Protein AF-0000000072901027 (afdb_h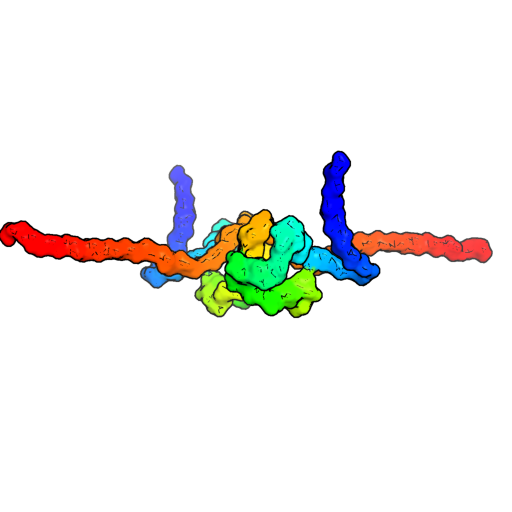omodimer)

Foldseek 3Di:
DPPPCPVCPVPPPDVQLQQPLVVLCVVVVHDLVRLCVQLVNDSVVVVCSRNCVCQDDDPSSLVSSCVSSVHDSVVRPTPPVVVVPPPPPPCPVCPVDDD/DPPPCPVCPVPPPPVQVQQVLVVLCVVVVHDLVRLCVQLVNDSVVVVCSRNCVCQDDDPSSLVSSCVSSVHDSVVRPGPPVVVVPPPPPPCPPPVPDDD

Nearest PDB structures (foldseek):
  3zkc-assembly1_B  TM=9.646E-01  e=1.177E-02  Bacillus subtilis subsp. subtilis str. 168
  3qq6-assembly1_A  TM=9.695E-01  e=2.049E-02  Bacillus subtilis
  7t5u-assembly1_A  TM=8.808E-01  e=8.435E-03  Escherichia coli
  3zkc-assembly1_A  TM=9.563E-01  e=2.559E-02  Bacillus subtilis subsp. subtilis str. 168
  1b0n-assembly1_A  TM=8.491E-01  e=1.939E-02  Bacillus subtilis

Solvent-accessible surface area (backbone atoms only — not comparable to full-atom values): 12419 Å² total; per-residue (Å²): 134,80,76,69,77,63,74,69,64,79,68,59,84,73,81,62,72,78,35,64,65,50,56,53,36,48,73,72,69,44,52,64,61,54,47,16,66,70,30,72,46,56,43,69,58,53,50,30,44,50,69,54,78,42,77,70,51,33,35,67,58,50,50,33,47,22,58,62,67,73,43,65,71,77,73,59,65,69,73,62,69,65,71,68,56,81,75,66,71,73,74,69,71,67,83,59,69,85,116,133,80,75,70,78,64,75,68,66,79,69,59,85,72,80,63,71,77,34,65,63,51,54,54,36,49,74,73,69,42,51,62,61,55,47,18,67,70,31,71,44,57,41,68,58,51,51,30,43,50,69,55,77,44,80,71,52,32,35,67,58,50,50,32,47,23,59,64,69,73,43,64,72,78,73,60,63,69,70,63,71,64,70,68,57,78,74,65,73,74,71,72,64,73,68,78,69,81,134

InterPro domains:
  IPR001387 Cro/C1-type, helix-turn-helix domain [PF01381] (21-76)
  IPR001387 Cro/C1-type, helix-turn-helix domain [PS50943] (21-76)
  IPR001387 Cro/C1-type, helix-turn-helix domain [SM00530] (20-76)
  IPR001387 Cro/C1-type, helix-turn-helix domain [cd00093] (19-76)
  IPR010982 Lambda repressor-like, DNA-binding domain superfamily [G3DSA:1.10.260.40] (18-99)
  IPR010982 Lambda repressor-like, DNA-binding domain superfamily [SSF47413] (19-82)
  IPR050807 Transcriptional regulator/dioxygenase, bacterial-type [PTHR46797] (21-85)

Radius of gyration: 24.39 Å; Cα contacts (8 Å, |Δi|>4): 145; chains: 2; bounding box: 37×69×89 Å

Sequence (198 aa):
MYKLFVIEYTVNKEVENINIIRVKRVKKGWTQLELAEVSGVPQCTISQIERGSRRYPTYDTIRKIAKALDLPLEDFSFIKDHNEKGAVKDEDSEATSLLMYKLFVIEYTVNKEVENINIIRVKRVKKGWTQLELAEVSGVPQCTISQIERGSRRYPTYDTIRKIAKALDLPLEDFSFIKDHNEKGAVKDEDSEATSLL

Organism: NCBI:txid1402861

Structure (mmCIF, N/CA/C/O backbone):
data_AF-0000000072901027-model_v1
#
loop_
_entity.id
_entity.type
_entity.pdbx_description
1 polymer 'HTH cro/C1-type domain-containing protein'
#
loop_
_atom_site.group_PDB
_atom_site.id
_atom_site.type_symbol
_atom_site.label_atom_id
_atom_site.label_alt_id
_atom_site.label_comp_id
_atom_site.label_asym_id
_atom_site.label_entity_id
_atom_site.label_seq_id
_atom_site.pdbx_PDB_ins_code
_atom_site.Cartn_x
_atom_site.Cartn_y
_atom_site.Cartn_z
_atom_site.occupancy
_atom_site.B_iso_or_equiv
_atom_site.auth_seq_id
_atom_site.auth_comp_id
_atom_site.auth_asym_id
_atom_site.auth_atom_id
_atom_site.pdbx_PDB_model_num
ATOM 1 N N . MET A 1 1 ? -19.656 -33.969 -5.25 1 29.5 1 MET A N 1
ATOM 2 C CA . MET A 1 1 ? -18.281 -34.281 -4.879 1 29.5 1 MET A CA 1
ATOM 3 C C . MET A 1 1 ? -17.328 -33.125 -5.168 1 29.5 1 MET A C 1
ATOM 5 O O . MET A 1 1 ? -16.953 -32.906 -6.32 1 29.5 1 MET A O 1
ATOM 9 N N . TYR A 1 2 ? -17.641 -31.984 -4.754 1 30.19 2 TYR A N 1
ATOM 10 C CA . TYR A 1 2 ? -17.078 -30.656 -4.992 1 30.19 2 TYR A CA 1
ATOM 11 C C . TYR A 1 2 ? -15.602 -30.609 -4.59 1 30.19 2 TYR A C 1
ATOM 13 O O . TYR A 1 2 ? -15.266 -30.812 -3.42 1 30.19 2 TYR A O 1
ATOM 21 N N . LYS A 1 3 ? -14.641 -31.328 -5.301 1 32.16 3 LYS A N 1
ATOM 22 C CA . LYS A 1 3 ? -13.195 -31.391 -5.145 1 32.16 3 LYS A CA 1
ATOM 23 C C . LYS A 1 3 ? -12.617 -30.016 -4.797 1 32.16 3 LYS A C 1
ATOM 25 O O . LYS A 1 3 ? -12.781 -29.062 -5.555 1 32.16 3 LYS A O 1
ATOM 30 N N . LEU A 1 4 ? -12.781 -29.641 -3.613 1 33.25 4 LEU A N 1
ATOM 31 C CA . LEU A 1 4 ? -12.094 -28.5 -3.012 1 33.25 4 LEU A CA 1
ATOM 32 C C . LEU A 1 4 ? -10.656 -28.406 -3.518 1 33.25 4 LEU A C 1
ATOM 34 O O . LEU A 1 4 ? -9.859 -29.328 -3.305 1 33.25 4 LEU A O 1
ATOM 38 N N . PHE A 1 5 ? -10.461 -28.141 -4.742 1 35.28 5 PHE A N 1
ATOM 39 C CA . PHE A 1 5 ? -9.125 -27.828 -5.246 1 35.28 5 PHE A CA 1
ATOM 40 C C . PHE A 1 5 ? -8.234 -27.281 -4.133 1 35.28 5 PHE A C 1
ATOM 42 O O . PHE A 1 5 ? -8.344 -26.125 -3.756 1 35.28 5 PHE A O 1
ATOM 49 N N . VAL A 1 6 ? -8.195 -27.969 -3.006 1 36.94 6 VAL A N 1
ATOM 50 C CA . VAL A 1 6 ? -7.117 -27.828 -2.027 1 36.94 6 VAL A CA 1
ATOM 51 C C . VAL A 1 6 ? -5.785 -27.625 -2.748 1 36.94 6 VAL A C 1
ATOM 53 O O . VAL A 1 6 ? -5.305 -28.531 -3.443 1 36.94 6 VAL A O 1
ATOM 56 N N . ILE A 1 7 ? -5.688 -26.656 -3.678 1 38.59 7 ILE A N 1
ATOM 57 C CA . ILE A 1 7 ? -4.336 -26.312 -4.098 1 38.59 7 ILE A CA 1
ATOM 58 C C . ILE A 1 7 ? -3.33 -26.812 -3.064 1 38.59 7 ILE A C 1
ATOM 60 O O . ILE A 1 7 ? -3.309 -26.344 -1.927 1 38.59 7 ILE A O 1
ATOM 64 N N . GLU A 1 8 ? -3.244 -28.141 -2.877 1 34.78 8 GLU A N 1
ATOM 65 C CA . GLU A 1 8 ? -2.059 -28.781 -2.318 1 34.78 8 GLU A CA 1
ATOM 66 C C . GLU A 1 8 ? -0.798 -27.984 -2.633 1 34.78 8 GLU A C 1
ATOM 68 O O . GLU A 1 8 ? -0.245 -28.094 -3.729 1 34.78 8 GLU A O 1
ATOM 73 N N . TYR A 1 9 ? -0.909 -26.688 -2.711 1 39.28 9 TYR A N 1
ATOM 74 C CA . TYR A 1 9 ? 0.417 -26.094 -2.561 1 39.28 9 TYR A CA 1
ATOM 75 C C . TYR A 1 9 ? 1.294 -26.953 -1.654 1 39.28 9 TYR A C 1
ATOM 77 O O . TYR A 1 9 ? 0.96 -27.172 -0.488 1 39.28 9 TYR A O 1
ATOM 85 N N . THR A 1 10 ? 1.788 -28.156 -2.074 1 36.91 10 THR A N 1
ATOM 86 C CA . THR A 1 10 ? 2.877 -28.875 -1.419 1 36.91 10 THR A CA 1
ATOM 87 C C . THR A 1 10 ? 3.766 -27.906 -0.638 1 36.91 10 THR A C 1
ATOM 89 O O . THR A 1 10 ? 4.523 -27.141 -1.229 1 36.91 10 THR A O 1
ATOM 92 N N . VAL A 1 11 ? 3.135 -27.078 0.257 1 38.12 11 VAL A N 1
ATOM 93 C CA . VAL A 1 11 ? 3.865 -26.406 1.326 1 38.12 11 VAL A CA 1
ATOM 94 C C . VAL A 1 11 ? 4.91 -27.344 1.914 1 38.12 11 VAL A C 1
ATOM 96 O O . VAL A 1 11 ? 4.562 -28.359 2.543 1 38.12 11 VAL A O 1
ATOM 99 N N . ASN A 1 12 ? 5.848 -27.969 1.296 1 37.28 12 ASN A N 1
ATOM 100 C CA . ASN A 1 12 ? 6.918 -28.547 2.104 1 37.28 12 ASN A CA 1
ATOM 101 C C . ASN A 1 12 ? 7.039 -27.859 3.457 1 37.28 12 ASN A C 1
ATOM 103 O O . ASN A 1 12 ? 6.547 -26.734 3.629 1 37.28 12 ASN A O 1
ATOM 107 N N . LYS A 1 13 ? 7.645 -28.422 4.492 1 37.25 13 LYS A N 1
ATOM 108 C CA . LYS A 1 13 ? 7.906 -28.125 5.898 1 37.25 13 LYS A CA 1
ATOM 109 C C . LYS A 1 13 ? 8.008 -26.625 6.125 1 37.25 13 LYS A C 1
ATOM 111 O O . LYS A 1 13 ? 7.574 -26.109 7.16 1 37.25 13 LYS A O 1
ATOM 116 N N . GLU A 1 14 ? 9.047 -25.891 5.527 1 40.62 14 GLU A N 1
ATOM 117 C CA . GLU A 1 14 ? 9.336 -24.578 6.086 1 40.62 14 GLU A CA 1
ATOM 118 C C . GLU A 1 14 ? 8.164 -23.609 5.887 1 40.62 14 GLU A C 1
ATOM 120 O O . GLU A 1 14 ? 7.543 -23.594 4.82 1 40.62 14 GLU A O 1
ATOM 125 N N . VAL A 1 15 ? 7.219 -23.406 6.871 1 40.62 15 VAL A N 1
ATOM 126 C CA . VAL A 1 15 ? 6.109 -22.484 7.031 1 40.62 15 VAL A CA 1
ATOM 127 C C . VAL A 1 15 ? 6.27 -21.312 6.062 1 40.62 15 VAL A C 1
ATOM 129 O O . VAL A 1 15 ? 6.996 -20.359 6.348 1 40.62 15 VAL A O 1
ATOM 132 N N . GLU A 1 16 ? 6.789 -21.516 4.871 1 44.38 16 GLU A N 1
ATOM 133 C CA . GLU A 1 16 ? 6.918 -20.438 3.893 1 44.38 16 GLU A CA 1
ATOM 134 C C . GLU A 1 16 ? 5.668 -19.562 3.867 1 44.38 16 GLU A C 1
ATOM 136 O O . GLU A 1 16 ? 4.547 -20.062 3.801 1 44.38 16 GLU A O 1
ATOM 141 N N . ASN A 1 17 ? 5.574 -18.531 4.742 1 50.44 17 ASN A N 1
ATOM 142 C CA . ASN A 1 17 ? 4.539 -17.5 4.738 1 50.44 17 ASN A CA 1
ATOM 143 C C . ASN A 1 17 ? 3.793 -17.469 3.41 1 50.44 17 ASN A C 1
ATOM 145 O O . ASN A 1 17 ? 4.395 -17.25 2.359 1 50.44 17 ASN A O 1
ATOM 149 N N . ILE A 1 18 ? 2.842 -18.344 3.221 1 60.25 18 ILE A N 1
ATOM 150 C CA . ILE A 1 18 ? 1.976 -18.391 2.049 1 60.25 18 ILE A CA 1
ATOM 151 C C . ILE A 1 18 ? 1.649 -16.969 1.586 1 60.25 18 ILE A C 1
ATOM 153 O O . ILE A 1 18 ? 1.082 -16.188 2.342 1 60.25 18 ILE A O 1
ATOM 157 N N . ASN A 1 19 ? 2.404 -16.594 0.47 1 81.12 19 ASN A N 1
ATOM 158 C CA . ASN A 1 19 ? 2.166 -15.297 -0.151 1 81.12 19 ASN A CA 1
ATOM 159 C C . ASN A 1 19 ? 0.787 -15.234 -0.801 1 81.12 19 ASN A C 1
ATOM 161 O O . ASN A 1 19 ? 0.478 -16.031 -1.691 1 81.12 19 ASN A O 1
ATOM 165 N N . ILE A 1 20 ? -0.11 -14.57 -0.232 1 87.12 20 ILE A N 1
ATOM 166 C CA . ILE A 1 20 ? -1.488 -14.414 -0.685 1 87.12 20 ILE A CA 1
ATOM 167 C C . ILE A 1 20 ? -1.511 -14.141 -2.188 1 87.12 20 ILE A C 1
ATOM 169 O O . ILE A 1 20 ? -2.438 -14.555 -2.887 1 87.12 20 ILE A O 1
ATOM 173 N N . ILE A 1 21 ? -0.539 -13.539 -2.707 1 92.81 21 ILE A N 1
ATOM 174 C CA . ILE A 1 21 ? -0.464 -13.234 -4.129 1 92.81 21 ILE A CA 1
ATOM 175 C C . ILE A 1 21 ? -0.338 -14.531 -4.93 1 92.81 21 ILE A C 1
ATOM 177 O O . ILE A 1 21 ? -1.053 -14.734 -5.918 1 92.81 21 ILE A O 1
ATOM 181 N N . ARG A 1 22 ? 0.495 -15.359 -4.422 1 92 22 ARG A N 1
ATOM 182 C CA . ARG A 1 22 ? 0.671 -16.641 -5.094 1 92 22 ARG A CA 1
ATOM 183 C C . ARG A 1 22 ? -0.611 -17.469 -5.051 1 92 22 ARG A C 1
ATOM 185 O O . ARG A 1 22 ? -1.046 -18 -6.07 1 92 22 ARG A O 1
ATOM 192 N N . VAL A 1 23 ? -1.168 -17.484 -3.895 1 89.44 23 VAL A N 1
ATOM 193 C CA . VAL A 1 23 ? -2.371 -18.297 -3.686 1 89.44 23 VAL A CA 1
ATOM 194 C C . VAL A 1 23 ? -3.477 -17.812 -4.625 1 89.44 23 VAL A C 1
ATOM 196 O O . VAL A 1 23 ? -4.09 -18.625 -5.328 1 89.44 23 VAL A O 1
ATOM 199 N N . LYS A 1 24 ? -3.725 -16.578 -4.715 1 92.94 24 LYS A N 1
ATOM 200 C CA . LYS A 1 24 ? -4.809 -16.031 -5.52 1 92.94 24 LYS A CA 1
ATOM 201 C C . LYS A 1 24 ? -4.484 -16.109 -7.008 1 92.94 24 LYS A C 1
ATOM 203 O O . LYS A 1 24 ? -5.367 -16.344 -7.832 1 92.94 24 LYS A O 1
ATOM 208 N N . ARG A 1 25 ? -3.229 -15.875 -7.27 1 95.38 25 ARG A N 1
ATOM 209 C CA . ARG A 1 25 ? -2.797 -15.984 -8.656 1 95.38 25 ARG A CA 1
ATOM 210 C C . ARG A 1 25 ? -3.037 -17.391 -9.195 1 95.38 25 ARG A C 1
ATOM 212 O O . ARG A 1 25 ? -3.609 -17.562 -10.273 1 95.38 25 ARG A O 1
ATOM 219 N N . VAL A 1 26 ? -2.654 -18.375 -8.477 1 94.94 26 VAL A N 1
ATOM 220 C CA . VAL A 1 26 ? -2.783 -19.781 -8.867 1 94.94 26 VAL A CA 1
ATOM 221 C C . VAL A 1 26 ? -4.262 -20.156 -8.93 1 94.94 26 VAL A C 1
ATOM 223 O O . VAL A 1 26 ? -4.684 -20.875 -9.844 1 94.94 26 VAL A O 1
ATOM 226 N N . LYS A 1 27 ? -5.039 -19.688 -8.023 1 94.31 27 LYS A N 1
ATOM 227 C CA . LYS A 1 27 ? -6.473 -19.953 -8.016 1 94.31 27 LYS A CA 1
ATOM 228 C C . LYS A 1 27 ? -7.125 -19.453 -9.305 1 94.31 27 LYS A C 1
ATOM 230 O O . LYS A 1 27 ? -8.07 -20.062 -9.805 1 94.31 27 LYS A O 1
ATOM 235 N N . LYS A 1 28 ? -6.648 -18.375 -9.891 1 96.06 28 LYS A N 1
ATOM 236 C CA . LYS A 1 28 ? -7.16 -17.812 -11.133 1 96.06 28 LYS A CA 1
ATOM 237 C C . LYS A 1 28 ? -6.578 -18.547 -12.344 1 96.06 28 LYS A C 1
ATOM 239 O O . LYS A 1 28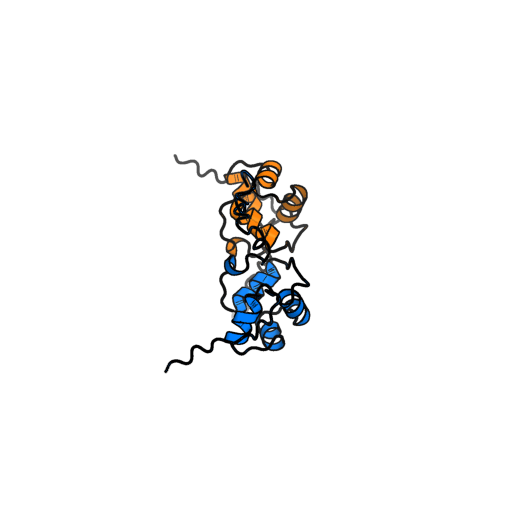 ? -6.93 -18.25 -13.484 1 96.06 28 LYS A O 1
ATOM 244 N N . GLY A 1 29 ? -5.574 -19.422 -12.055 1 96.75 29 GLY A N 1
ATOM 245 C CA . GLY A 1 29 ? -4.922 -20.156 -13.117 1 96.75 29 GLY A CA 1
ATOM 246 C C . GLY A 1 29 ? -3.869 -19.359 -13.852 1 96.75 29 GLY A C 1
ATOM 247 O O . GLY A 1 29 ? -3.533 -19.656 -15 1 96.75 29 GLY A O 1
ATOM 248 N N . TRP A 1 30 ? -3.396 -18.359 -13.242 1 97.88 30 TRP A N 1
ATOM 249 C CA . TRP A 1 30 ? -2.438 -17.484 -13.906 1 97.88 30 TRP A CA 1
ATOM 250 C C . TRP A 1 30 ? -1.007 -17.875 -13.562 1 97.88 30 TRP A C 1
ATOM 252 O O . TRP A 1 30 ? -0.719 -18.266 -12.43 1 97.88 30 TRP A O 1
ATOM 262 N N . THR A 1 31 ? -0.13 -17.703 -14.562 1 98.12 31 THR A N 1
ATOM 263 C CA . THR A 1 31 ? 1.307 -17.703 -14.312 1 98.12 31 THR A CA 1
ATOM 264 C C . THR A 1 31 ? 1.756 -16.328 -13.797 1 98.12 31 THR A C 1
ATOM 266 O O . THR A 1 31 ? 0.976 -15.383 -13.781 1 98.12 31 THR A O 1
ATOM 269 N N . GLN A 1 32 ? 2.949 -16.297 -13.336 1 97.94 32 GLN A N 1
ATOM 270 C CA . GLN A 1 32 ? 3.492 -15.008 -12.93 1 97.94 32 GLN A CA 1
AT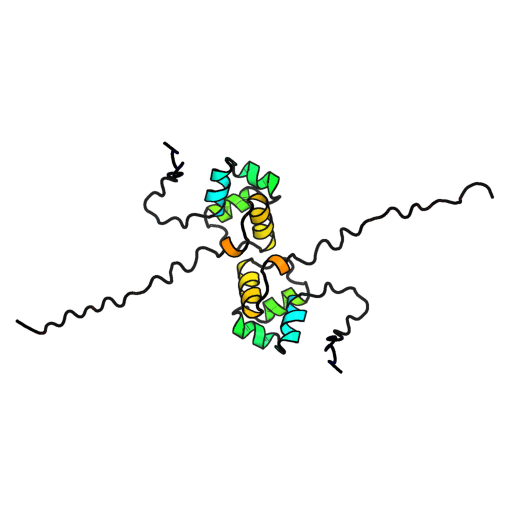OM 271 C C . GLN A 1 32 ? 3.51 -14.023 -14.094 1 97.94 32 GLN A C 1
ATOM 273 O O . GLN A 1 32 ? 3.262 -12.828 -13.914 1 97.94 32 GLN A O 1
ATOM 278 N N . LEU A 1 33 ? 3.797 -14.492 -15.242 1 98.5 33 LEU A N 1
ATOM 279 C CA . LEU A 1 33 ? 3.832 -13.656 -16.438 1 98.5 33 LEU A CA 1
ATOM 280 C C . LEU A 1 33 ? 2.453 -13.078 -16.734 1 98.5 33 LEU A C 1
ATOM 282 O O . LEU A 1 33 ? 2.328 -11.898 -17.078 1 98.5 33 LEU A O 1
ATOM 286 N N . GLU A 1 34 ? 1.472 -13.914 -16.625 1 98.69 34 GLU A N 1
ATOM 287 C CA . GLU A 1 34 ? 0.106 -13.453 -16.875 1 98.69 34 GLU A CA 1
ATOM 288 C C . GLU A 1 34 ? -0.313 -12.406 -15.852 1 98.69 34 GLU A C 1
ATOM 290 O O . GLU A 1 34 ? -0.934 -11.398 -16.203 1 98.69 34 GLU A O 1
ATOM 295 N N . LEU A 1 35 ? 0.014 -12.602 -14.641 1 98.44 35 LEU A N 1
ATOM 296 C CA . LEU A 1 35 ? -0.254 -11.594 -13.617 1 98.44 35 LEU A CA 1
ATOM 297 C C . LEU A 1 35 ? 0.483 -10.297 -13.93 1 98.44 35 LEU A C 1
ATOM 299 O O . LEU A 1 35 ? -0.065 -9.203 -13.742 1 98.44 35 LEU A O 1
ATOM 303 N N . ALA A 1 36 ? 1.699 -10.375 -14.352 1 98.75 36 ALA A N 1
ATOM 304 C CA . ALA A 1 36 ? 2.506 -9.211 -14.719 1 98.75 36 ALA A CA 1
ATOM 305 C C . ALA A 1 36 ? 1.825 -8.391 -15.812 1 98.75 36 ALA A C 1
ATOM 307 O O . ALA A 1 36 ? 1.745 -7.164 -15.719 1 98.75 36 ALA A O 1
ATOM 308 N N . GLU A 1 37 ? 1.307 -9.07 -16.734 1 98.62 37 GLU A N 1
ATOM 309 C CA . GLU A 1 37 ? 0.651 -8.422 -17.875 1 98.62 37 GLU A CA 1
ATOM 310 C C . GLU A 1 37 ? -0.627 -7.711 -17.438 1 98.62 37 GLU A C 1
ATOM 312 O O . GLU A 1 37 ? -0.873 -6.566 -17.828 1 98.62 37 GLU A O 1
ATOM 317 N N . VAL A 1 38 ? -1.411 -8.32 -16.656 1 98.38 38 VAL A N 1
ATOM 318 C CA . VAL A 1 38 ? -2.697 -7.777 -16.219 1 98.38 38 VAL A CA 1
ATOM 319 C C . VAL A 1 38 ? -2.477 -6.637 -15.242 1 98.38 38 VAL A C 1
ATOM 321 O O . VAL A 1 38 ? -3.162 -5.613 -15.297 1 98.38 38 VAL A O 1
ATOM 324 N N . SER A 1 39 ? -1.551 -6.785 -14.312 1 98.12 39 SER A N 1
ATOM 325 C CA . SER A 1 39 ? -1.334 -5.812 -13.242 1 98.12 39 SER A CA 1
ATOM 326 C C . SER A 1 39 ? -0.466 -4.652 -13.727 1 98.12 39 SER A C 1
ATOM 328 O O . SER A 1 39 ? -0.435 -3.592 -13.094 1 98.12 39 SER A O 1
ATOM 330 N N . GLY A 1 40 ? 0.361 -4.836 -14.695 1 98.38 40 GLY A N 1
ATOM 331 C CA . GLY A 1 40 ? 1.348 -3.85 -15.109 1 98.38 40 GLY A CA 1
ATOM 332 C C . GLY A 1 40 ? 2.594 -3.852 -14.242 1 98.38 40 GLY A C 1
ATOM 333 O O . GLY A 1 40 ? 3.422 -2.941 -14.336 1 98.38 40 GLY A O 1
ATOM 334 N N . VAL A 1 41 ? 2.723 -4.84 -13.352 1 98.31 41 VAL A N 1
ATOM 335 C CA . VAL A 1 41 ? 3.896 -5.004 -12.5 1 98.31 41 VAL A CA 1
ATOM 336 C C . VAL A 1 41 ? 4.844 -6.031 -13.117 1 98.31 41 VAL A C 1
ATOM 338 O O . VAL A 1 41 ? 4.406 -7.09 -13.57 1 98.31 41 VAL A O 1
ATOM 341 N N . PRO A 1 42 ? 6.121 -5.699 -13.156 1 98.75 42 PRO A N 1
ATOM 342 C CA . PRO A 1 42 ? 7.051 -6.637 -13.781 1 98.75 42 PRO A CA 1
ATOM 343 C C . PRO A 1 42 ? 7.047 -8.008 -13.117 1 98.75 42 PRO A C 1
ATOM 345 O O . PRO A 1 42 ? 6.945 -8.102 -11.891 1 98.75 42 PRO A O 1
ATOM 348 N N . GLN A 1 43 ? 7.219 -9.047 -13.93 1 98.56 43 GLN A N 1
ATOM 349 C CA . GLN A 1 43 ? 7.227 -10.422 -13.453 1 98.56 43 GLN A CA 1
ATOM 350 C C . GLN A 1 43 ? 8.305 -10.625 -12.383 1 98.56 43 GLN A C 1
ATOM 352 O O . GLN A 1 43 ? 8.078 -11.328 -11.398 1 98.56 43 GLN A O 1
ATOM 357 N N . CYS A 1 44 ? 9.414 -10.055 -12.586 1 98.5 44 CYS A N 1
ATOM 358 C CA . CYS A 1 44 ? 10.492 -10.203 -11.609 1 98.5 44 CYS A CA 1
ATOM 359 C C . CYS A 1 44 ? 10.078 -9.648 -10.25 1 98.5 44 CYS A C 1
ATOM 361 O O . CYS A 1 44 ? 10.406 -10.234 -9.219 1 98.5 44 CYS A O 1
ATOM 363 N N . THR A 1 45 ? 9.398 -8.531 -10.242 1 97.81 45 THR A N 1
ATOM 364 C CA . THR A 1 45 ? 8.898 -7.926 -9.008 1 97.81 45 THR A CA 1
ATOM 365 C C . THR A 1 45 ? 7.895 -8.844 -8.328 1 97.81 45 THR A C 1
ATOM 367 O O . THR A 1 45 ? 7.965 -9.055 -7.113 1 97.81 45 THR A O 1
ATOM 370 N N . ILE A 1 46 ? 7.02 -9.359 -9.109 1 97.12 46 ILE A N 1
ATOM 371 C CA . ILE A 1 46 ? 6.02 -10.289 -8.594 1 97.12 46 ILE A CA 1
ATOM 372 C C . ILE A 1 46 ? 6.707 -11.5 -7.973 1 97.12 46 ILE A C 1
ATOM 374 O O . ILE A 1 46 ? 6.387 -11.891 -6.852 1 97.12 46 ILE A O 1
ATOM 378 N N . SER A 1 47 ? 7.637 -12.07 -8.625 1 96.12 47 SER A N 1
ATOM 379 C CA . SER A 1 47 ? 8.383 -13.227 -8.133 1 96.12 47 SER A CA 1
ATOM 380 C C . SER A 1 47 ? 9.078 -12.906 -6.812 1 96.12 47 SER A C 1
ATOM 382 O O . SER A 1 47 ? 9.008 -13.695 -5.867 1 96.12 47 SER A O 1
ATOM 384 N N . GLN A 1 48 ? 9.727 -11.75 -6.77 1 95.69 48 GLN A N 1
ATOM 385 C CA . GLN A 1 48 ? 10.453 -11.352 -5.566 1 95.69 48 GLN A CA 1
ATOM 386 C C . GLN A 1 48 ? 9.492 -11.164 -4.391 1 95.69 48 GLN A C 1
ATOM 388 O O . GLN A 1 48 ? 9.836 -11.484 -3.25 1 95.69 48 GLN A O 1
ATOM 393 N N . ILE A 1 49 ? 8.336 -10.633 -4.645 1 93.62 49 ILE A N 1
ATOM 394 C CA . ILE A 1 49 ? 7.332 -10.445 -3.602 1 93.62 49 ILE A CA 1
ATOM 395 C C . ILE A 1 49 ? 6.836 -11.812 -3.121 1 93.62 49 ILE A C 1
ATOM 397 O O . ILE A 1 49 ? 6.773 -12.062 -1.915 1 93.62 49 ILE A O 1
ATOM 401 N N . GLU A 1 50 ? 6.562 -12.719 -4.066 1 91.88 50 GLU A N 1
ATOM 402 C CA . GLU A 1 50 ? 5.996 -14.023 -3.723 1 91.88 50 GLU A CA 1
ATOM 403 C C . GLU A 1 50 ? 7.008 -14.883 -2.961 1 91.88 50 GLU A C 1
ATOM 405 O O . GLU A 1 50 ? 6.629 -15.672 -2.098 1 91.88 50 GLU A O 1
ATOM 410 N N . ARG A 1 51 ? 8.242 -14.633 -3.232 1 90.12 51 ARG A N 1
ATOM 411 C CA . ARG A 1 51 ? 9.266 -15.453 -2.596 1 90.12 51 ARG A CA 1
ATOM 412 C C . ARG A 1 51 ? 9.781 -14.797 -1.322 1 90.12 51 ARG A C 1
ATOM 414 O O . ARG A 1 51 ? 10.594 -15.375 -0.603 1 90.12 51 ARG A O 1
ATOM 421 N N . GLY A 1 52 ? 9.469 -13.594 -1.1 1 87.94 52 GLY A N 1
ATOM 422 C CA . GLY A 1 52 ? 9.836 -12.922 0.141 1 87.94 52 GLY A CA 1
ATOM 423 C C . GLY A 1 52 ? 11.117 -12.125 0.034 1 87.94 52 GLY A C 1
ATOM 424 O O . GLY A 1 52 ? 11.57 -11.539 1.019 1 87.94 52 GLY A O 1
ATOM 425 N N . SER A 1 53 ? 11.742 -12.102 -1.094 1 91.12 53 SER A N 1
ATOM 426 C CA . SER A 1 53 ? 12.984 -11.359 -1.26 1 91.12 53 SER A CA 1
ATOM 427 C C . SER A 1 53 ? 12.734 -9.859 -1.348 1 91.12 53 SER A C 1
ATOM 429 O O . SER A 1 53 ? 13.625 -9.055 -1.058 1 91.12 53 SER A O 1
ATOM 431 N N . ARG A 1 54 ? 11.586 -9.422 -1.807 1 92.19 54 ARG A N 1
ATOM 432 C CA . ARG A 1 54 ? 11.125 -8.047 -1.689 1 92.19 54 ARG A CA 1
ATOM 433 C C . ARG A 1 54 ? 10.086 -7.91 -0.579 1 92.19 54 ARG A C 1
ATOM 435 O O . ARG A 1 54 ? 8.891 -8.078 -0.817 1 92.19 54 ARG A O 1
ATOM 442 N N . ARG A 1 55 ? 10.57 -7.484 0.506 1 88.31 55 ARG A N 1
ATOM 443 C CA . ARG A 1 55 ? 9.773 -7.535 1.725 1 88.31 55 ARG A CA 1
ATOM 444 C C . ARG A 1 55 ? 8.898 -6.293 1.854 1 88.31 55 ARG A C 1
ATOM 446 O O . ARG A 1 55 ? 7.863 -6.32 2.527 1 88.31 55 ARG A O 1
ATOM 453 N N . TYR A 1 56 ? 9.32 -5.246 1.209 1 91.69 56 TYR A N 1
ATOM 454 C CA . TYR A 1 56 ? 8.617 -3.98 1.379 1 91.69 56 TYR A CA 1
ATOM 455 C C . TYR A 1 56 ? 8.289 -3.354 0.03 1 91.69 56 TYR A C 1
ATOM 457 O O . TYR A 1 56 ? 8.875 -2.336 -0.349 1 91.69 56 TYR A O 1
ATOM 465 N N . PRO A 1 57 ? 7.387 -3.951 -0.643 1 94.88 57 PRO A N 1
ATOM 466 C CA . PRO A 1 57 ? 6.969 -3.361 -1.916 1 94.88 57 PRO A CA 1
ATOM 467 C C . PRO A 1 57 ? 6.246 -2.029 -1.738 1 94.88 57 PRO A C 1
ATOM 469 O O . PRO A 1 57 ? 5.781 -1.715 -0.639 1 94.88 57 PRO A O 1
ATOM 472 N N . THR A 1 58 ? 6.246 -1.258 -2.807 1 94.06 58 THR A N 1
ATOM 473 C CA . THR A 1 58 ? 5.562 0.028 -2.742 1 94.06 58 THR A CA 1
ATOM 474 C C . THR A 1 58 ? 4.051 -0.167 -2.686 1 94.06 58 THR A C 1
ATOM 476 O O . THR A 1 58 ? 3.541 -1.229 -3.051 1 94.06 58 THR A O 1
ATOM 479 N N . TYR A 1 59 ? 3.375 0.812 -2.195 1 92.69 59 TYR A N 1
ATOM 480 C CA . TYR A 1 59 ? 1.916 0.827 -2.166 1 92.69 59 TYR A CA 1
ATOM 481 C C . TYR A 1 59 ? 1.341 0.658 -3.568 1 92.69 59 TYR A C 1
ATOM 483 O O . TYR A 1 59 ? 0.396 -0.107 -3.77 1 92.69 59 TYR A O 1
ATOM 491 N N . ASP A 1 60 ? 1.951 1.358 -4.543 1 93.12 60 ASP A N 1
ATOM 492 C CA . ASP A 1 60 ? 1.465 1.306 -5.922 1 93.12 60 ASP A CA 1
ATOM 493 C C . ASP A 1 60 ? 1.545 -0.113 -6.477 1 93.12 60 ASP A C 1
ATOM 495 O O . ASP A 1 60 ? 0.611 -0.583 -7.129 1 93.12 60 ASP A O 1
ATOM 499 N N . THR A 1 61 ? 2.602 -0.746 -6.211 1 95.31 61 THR A N 1
ATOM 500 C CA . THR A 1 61 ? 2.787 -2.119 -6.668 1 95.31 61 THR A CA 1
ATOM 501 C C . THR A 1 61 ? 1.705 -3.029 -6.098 1 95.31 61 THR A C 1
ATOM 503 O O . THR A 1 61 ? 1.07 -3.787 -6.832 1 95.31 61 THR A O 1
ATOM 506 N N . ILE A 1 62 ? 1.524 -2.85 -4.832 1 93.75 62 ILE A N 1
ATOM 507 C CA . ILE A 1 62 ? 0.553 -3.697 -4.152 1 93.75 62 ILE A CA 1
ATOM 508 C C . ILE A 1 62 ? -0.854 -3.379 -4.652 1 93.75 62 ILE A C 1
ATOM 510 O O . ILE A 1 62 ? -1.658 -4.285 -4.883 1 93.75 62 ILE A O 1
ATOM 514 N N . ARG A 1 63 ? -1.106 -2.195 -4.824 1 93.81 63 ARG A N 1
ATOM 515 C CA . ARG A 1 63 ? -2.414 -1.777 -5.32 1 93.81 63 ARG A CA 1
ATOM 516 C C . ARG A 1 63 ? -2.699 -2.383 -6.688 1 93.81 63 ARG A C 1
ATOM 518 O O . ARG A 1 63 ? -3.799 -2.889 -6.934 1 93.81 63 ARG A O 1
ATOM 525 N N . LYS A 1 64 ? -1.807 -2.311 -7.582 1 95.69 64 LYS A N 1
ATOM 526 C CA . LYS A 1 64 ? -1.954 -2.859 -8.93 1 95.69 64 LYS A CA 1
ATOM 527 C C . LYS A 1 64 ? -2.205 -4.363 -8.883 1 95.69 64 LYS A C 1
ATOM 529 O O . LYS A 1 64 ? -3.092 -4.871 -9.57 1 95.69 64 LYS A O 1
ATOM 534 N N . ILE A 1 65 ? -1.418 -5 -8.062 1 96.38 65 ILE A N 1
ATOM 535 C CA . ILE A 1 65 ? -1.547 -6.445 -7.93 1 96.38 65 ILE A CA 1
ATOM 536 C C . ILE A 1 65 ? -2.9 -6.789 -7.309 1 96.38 65 ILE A C 1
ATOM 538 O O . ILE A 1 65 ? -3.592 -7.695 -7.777 1 96.38 65 ILE A O 1
ATOM 542 N N . ALA A 1 66 ? -3.232 -6.098 -6.293 1 94.5 66 ALA A N 1
ATOM 543 C CA . ALA A 1 66 ? -4.508 -6.316 -5.617 1 94.5 66 ALA A CA 1
ATOM 544 C C . ALA A 1 66 ? -5.676 -6.156 -6.586 1 94.5 66 ALA A C 1
ATOM 546 O O . ALA A 1 66 ? -6.605 -6.969 -6.586 1 94.5 66 ALA A O 1
ATOM 547 N N . LYS A 1 67 ? -5.625 -5.156 -7.359 1 95.38 67 LYS A N 1
ATOM 548 C CA . LYS A 1 67 ? -6.68 -4.902 -8.344 1 95.38 67 LYS A CA 1
ATOM 549 C C . LYS A 1 67 ? -6.773 -6.043 -9.352 1 95.38 67 LYS A C 1
ATOM 551 O O . LYS A 1 67 ? -7.867 -6.539 -9.633 1 95.38 67 LYS A O 1
ATOM 556 N N . ALA A 1 68 ? -5.66 -6.449 -9.859 1 97.5 68 ALA A N 1
ATOM 557 C CA . ALA A 1 68 ? -5.625 -7.52 -10.852 1 97.5 68 ALA A CA 1
ATOM 558 C C . ALA A 1 68 ? -6.211 -8.812 -10.289 1 97.5 68 ALA A C 1
ATOM 560 O O . ALA A 1 68 ? -6.867 -9.57 -11.008 1 97.5 68 ALA A O 1
ATOM 561 N N . LEU A 1 69 ? -5.992 -9.023 -8.984 1 96.75 69 LEU A N 1
ATOM 562 C CA . LEU A 1 69 ? -6.379 -10.281 -8.367 1 96.75 69 LEU A CA 1
ATOM 563 C C . LEU A 1 69 ? -7.703 -10.141 -7.621 1 96.75 69 LEU A C 1
ATOM 565 O O . LEU A 1 69 ? -8.164 -11.086 -6.973 1 96.75 69 LEU A O 1
ATOM 569 N N . ASP A 1 70 ? -8.266 -8.984 -7.668 1 95.31 70 ASP A N 1
ATOM 570 C CA . ASP A 1 70 ? -9.516 -8.688 -6.977 1 95.31 70 ASP A CA 1
ATOM 571 C C . ASP A 1 70 ? -9.398 -8.969 -5.48 1 95.31 70 ASP A C 1
ATOM 573 O O . ASP A 1 70 ? -10.242 -9.664 -4.906 1 95.31 70 ASP A O 1
ATOM 577 N N . LEU A 1 71 ? -8.359 -8.445 -4.926 1 92.06 71 LEU A N 1
ATOM 578 C CA . LEU A 1 71 ? -8.086 -8.562 -3.496 1 92.06 71 LEU A CA 1
ATOM 579 C C . LEU A 1 71 ? -8.242 -7.215 -2.803 1 92.06 71 LEU A C 1
ATOM 581 O O . LEU A 1 71 ? -7.832 -6.184 -3.34 1 92.06 71 LEU A O 1
ATOM 585 N N . PRO A 1 72 ? -8.867 -7.355 -1.591 1 90.31 72 PRO A N 1
ATOM 586 C CA . PRO A 1 72 ? -8.812 -6.125 -0.797 1 90.31 72 PRO A CA 1
ATOM 587 C C . PRO A 1 72 ? -7.398 -5.766 -0.352 1 90.31 72 PRO A C 1
ATOM 589 O O . PRO A 1 72 ? -6.602 -6.656 -0.04 1 90.31 72 PRO A O 1
ATOM 592 N N . LEU A 1 73 ? -7.059 -4.5 -0.394 1 89.56 73 LEU A N 1
ATOM 593 C CA . LEU A 1 73 ? -5.723 -4.031 -0.032 1 89.56 73 LEU A CA 1
ATOM 594 C C . LEU A 1 73 ? -5.363 -4.465 1.386 1 89.56 73 LEU A C 1
ATOM 596 O O . LEU A 1 73 ? -4.191 -4.707 1.685 1 89.56 73 LEU A O 1
ATOM 600 N N . GLU A 1 74 ? -6.297 -4.551 2.186 1 85.81 74 GLU A N 1
ATOM 601 C CA . GLU A 1 74 ? -6.09 -4.898 3.588 1 85.81 74 GLU A CA 1
ATOM 602 C C . GLU A 1 74 ? -5.555 -6.32 3.732 1 85.81 74 GLU A C 1
ATOM 604 O O . GLU A 1 74 ? -4.992 -6.676 4.77 1 85.81 74 GLU A O 1
ATOM 609 N N . ASP A 1 75 ? -5.77 -7.039 2.67 1 78.38 75 ASP A N 1
ATOM 610 C CA . ASP A 1 75 ? -5.367 -8.438 2.717 1 78.38 75 ASP A CA 1
ATOM 611 C C . ASP A 1 75 ? -3.855 -8.586 2.557 1 78.38 75 ASP A C 1
ATOM 613 O O . ASP A 1 75 ? -3.305 -9.672 2.752 1 78.38 75 ASP A O 1
ATOM 617 N N . PHE A 1 76 ? -3.234 -7.516 2.176 1 78.88 76 PHE A N 1
ATOM 618 C CA . PHE A 1 76 ? -1.799 -7.594 1.929 1 78.88 76 PHE A CA 1
ATOM 619 C C . PHE A 1 76 ? -1.015 -7.262 3.193 1 78.88 76 PHE A C 1
ATOM 621 O O . PHE A 1 76 ? 0.198 -7.043 3.139 1 78.88 76 PHE A O 1
ATOM 628 N N . SER A 1 77 ? -1.472 -7.211 4.301 1 61.22 77 SER A N 1
ATOM 629 C CA . SER A 1 77 ? -0.747 -6.977 5.547 1 61.22 77 SER A CA 1
ATOM 630 C C . SER A 1 77 ? 0.451 -7.91 5.676 1 61.22 77 SER A C 1
ATOM 632 O O . SER A 1 77 ? 0.323 -9.125 5.488 1 61.22 77 SER A O 1
ATOM 634 N N . PHE A 1 78 ? 1.584 -7.449 5.086 1 52.47 78 PHE A N 1
ATOM 635 C CA . PHE A 1 78 ? 2.816 -8.227 5.133 1 52.47 78 PHE A CA 1
ATOM 636 C C . PHE A 1 78 ? 2.785 -9.219 6.293 1 52.47 78 PHE A C 1
ATOM 638 O O . PHE A 1 78 ? 2.141 -8.969 7.312 1 52.47 78 PHE A O 1
ATOM 645 N N . ILE A 1 79 ? 3.416 -10.391 5.859 1 45.31 79 ILE A N 1
ATOM 646 C CA . ILE A 1 79 ? 3.727 -11.664 6.488 1 45.31 79 ILE A CA 1
ATOM 647 C C . ILE A 1 79 ? 4.359 -11.43 7.859 1 45.31 79 ILE A C 1
ATOM 649 O O . ILE A 1 79 ? 4.754 -12.375 8.539 1 45.31 79 ILE A O 1
ATOM 653 N N . LYS A 1 80 ? 4.742 -10.18 8.133 1 43.75 80 LYS A N 1
ATOM 654 C CA . LYS A 1 80 ? 5.68 -10.344 9.242 1 43.75 80 LYS A CA 1
ATOM 655 C C . LYS A 1 80 ? 5.082 -11.211 10.344 1 43.75 80 LYS A C 1
ATOM 657 O O . LYS A 1 80 ? 5.707 -12.18 10.781 1 43.75 80 LYS A O 1
ATOM 662 N N . ASP A 1 81 ? 4.207 -10.328 11.172 1 42.5 81 ASP A N 1
ATOM 663 C CA . ASP A 1 81 ? 4.34 -10.633 12.586 1 42.5 81 ASP A CA 1
ATOM 664 C C . ASP A 1 81 ? 3.805 -12.031 12.898 1 42.5 81 ASP A C 1
ATOM 666 O O . ASP A 1 81 ? 2.729 -12.172 13.484 1 42.5 81 ASP A O 1
ATOM 670 N N . HIS A 1 82 ? 3.695 -12.773 11.961 1 38.91 82 HIS A N 1
ATOM 671 C CA . HIS A 1 82 ? 3.367 -14.031 12.633 1 38.91 82 HIS A CA 1
ATOM 672 C C . HIS A 1 82 ? 4.352 -14.32 13.766 1 38.91 82 HIS A C 1
ATOM 674 O O . HIS A 1 82 ? 4.281 -15.375 14.398 1 38.91 82 HIS A O 1
ATOM 680 N N . ASN A 1 83 ? 5.461 -13.602 13.719 1 38.34 83 ASN A N 1
ATOM 681 C CA . ASN A 1 83 ? 6.27 -13.953 14.883 1 38.34 83 ASN A CA 1
ATOM 682 C C . ASN A 1 83 ? 5.57 -13.578 16.188 1 38.34 83 ASN A C 1
ATOM 684 O O . ASN A 1 83 ? 6.156 -13.68 17.266 1 38.34 83 ASN A O 1
ATOM 688 N N . GLU A 1 84 ? 4.625 -12.633 16.188 1 36.31 84 GLU A N 1
ATOM 689 C CA . GLU A 1 84 ? 4.117 -12.492 17.547 1 36.31 84 GLU A CA 1
ATOM 690 C C . GLU A 1 84 ? 3.414 -13.773 18 1 36.31 84 GLU A C 1
ATOM 692 O O . GLU A 1 84 ? 2.213 -13.938 17.766 1 36.31 84 GLU A O 1
ATOM 697 N N . LYS A 1 85 ? 3.832 -14.945 17.641 1 34.81 85 LYS A N 1
ATOM 698 C CA . LYS A 1 85 ? 3.412 -16.062 18.484 1 34.81 85 LYS A CA 1
ATOM 699 C C . LYS A 1 85 ? 3.207 -15.609 19.938 1 34.81 85 LYS A C 1
ATOM 701 O O . LYS A 1 85 ? 3.93 -14.742 20.422 1 34.81 85 LYS A O 1
ATOM 706 N N . GLY A 1 86 ? 1.969 -15.766 20.609 1 32.47 86 GLY A N 1
ATOM 707 C CA . GLY A 1 86 ? 1.681 -16.016 22.016 1 32.47 86 GLY A CA 1
ATOM 708 C C . GLY A 1 86 ? 2.805 -16.734 22.734 1 32.47 86 GLY A C 1
ATOM 709 O O . GLY A 1 86 ? 3.012 -17.938 22.531 1 32.47 86 GLY A O 1
ATOM 710 N N . ALA A 1 87 ? 4.008 -16.203 22.781 1 33.62 87 ALA A N 1
ATOM 711 C CA . ALA A 1 87 ? 4.891 -16.781 23.797 1 33.62 87 ALA A CA 1
ATOM 712 C C . ALA A 1 87 ? 4.109 -17.172 25.047 1 33.62 87 ALA A C 1
ATOM 714 O O . ALA A 1 87 ? 3.748 -16.297 25.844 1 33.62 87 ALA A O 1
ATOM 715 N N . VAL A 1 88 ? 2.947 -17.781 24.906 1 31.97 88 VAL A N 1
ATOM 716 C CA . VAL A 1 88 ? 2.58 -18.438 26.156 1 31.97 88 VAL A CA 1
ATOM 717 C C . VAL A 1 88 ? 3.811 -19.094 26.781 1 31.97 88 VAL A C 1
ATOM 719 O O . VAL A 1 88 ? 4.613 -19.719 26.078 1 31.97 88 VAL A O 1
ATOM 722 N N . LYS A 1 89 ? 4.406 -18.484 27.781 1 34.59 89 LYS A N 1
ATOM 723 C CA . LYS A 1 89 ? 5.305 -19.047 28.797 1 34.59 89 LYS A CA 1
ATOM 724 C C . LYS A 1 89 ? 4.965 -20.5 29.078 1 34.59 89 LYS A C 1
ATOM 726 O O . LYS A 1 89 ? 3.816 -20.828 29.391 1 34.59 89 LYS A O 1
ATOM 731 N N . ASP A 1 90 ? 5.445 -21.391 28.281 1 34.41 90 ASP A N 1
ATOM 732 C CA . ASP A 1 90 ? 5.562 -22.734 28.844 1 34.41 90 ASP A CA 1
ATOM 733 C C . ASP A 1 90 ? 5.898 -22.672 30.344 1 34.41 90 ASP A C 1
ATOM 735 O O . ASP A 1 90 ? 6.906 -22.078 30.734 1 34.41 90 ASP A O 1
ATOM 739 N N . GLU A 1 91 ? 4.828 -22.297 31.156 1 34.03 91 GLU A N 1
ATOM 740 C CA . GLU A 1 91 ? 4.984 -22.656 32.562 1 34.03 91 GLU A CA 1
ATOM 741 C C . GLU A 1 91 ? 5.793 -23.938 32.719 1 34.03 91 GLU A C 1
ATOM 743 O O . GLU A 1 91 ? 5.332 -25.016 32.344 1 34.03 91 GLU A O 1
ATOM 748 N N . ASP A 1 92 ? 7.016 -23.875 32.25 1 35.03 92 ASP A N 1
ATOM 749 C CA . ASP A 1 92 ? 7.93 -24.891 32.75 1 35.03 92 ASP A CA 1
ATOM 750 C C . ASP A 1 92 ? 7.699 -25.141 34.25 1 35.03 92 ASP A C 1
ATOM 752 O O . ASP A 1 92 ? 8.055 -24.312 35.062 1 35.03 92 ASP A O 1
ATOM 756 N N . SER A 1 93 ? 6.352 -25.453 34.594 1 36.69 93 SER A N 1
ATOM 757 C CA . SER A 1 93 ? 6.215 -26.062 35.906 1 36.69 93 SER A CA 1
ATOM 758 C C . SER A 1 93 ? 7.348 -27.062 36.188 1 36.69 93 SER A C 1
ATOM 760 O O . SER A 1 93 ? 7.441 -28.094 35.531 1 3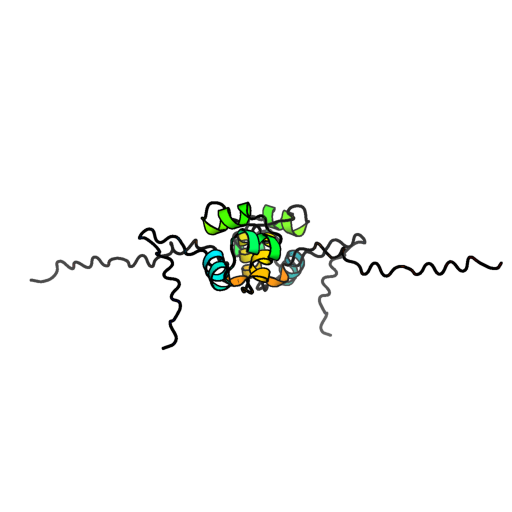6.69 93 SER A O 1
ATOM 762 N N . GLU A 1 94 ? 8.547 -26.531 36.344 1 35.06 94 GLU A N 1
ATOM 763 C CA . GLU A 1 94 ? 9.633 -27.219 37.031 1 35.06 94 GLU A CA 1
ATOM 764 C C . GLU A 1 94 ? 9.102 -28.078 38.188 1 35.06 94 GLU A C 1
ATOM 766 O O . GLU A 1 94 ? 8.578 -27.562 39.156 1 35.06 94 GLU A O 1
ATOM 771 N N . ALA A 1 95 ? 8.336 -29.156 37.844 1 37.81 95 ALA A N 1
ATOM 772 C CA . ALA A 1 95 ? 8.211 -30.203 38.875 1 37.81 95 ALA A CA 1
ATOM 773 C C . ALA A 1 95 ? 9.57 -30.594 39.438 1 37.81 95 ALA A C 1
ATOM 775 O O . ALA A 1 95 ? 10.016 -31.734 39.281 1 37.81 95 ALA A O 1
ATOM 776 N N . THR A 1 96 ? 10.406 -29.562 39.5 1 37.88 96 THR A N 1
ATOM 777 C CA . THR A 1 96 ? 11.711 -29.844 40.062 1 37.88 96 THR A CA 1
ATOM 778 C C . THR A 1 96 ? 11.57 -30.516 41.438 1 37.88 96 THR A C 1
ATOM 780 O O . THR A 1 96 ? 12.453 -31.25 41.875 1 37.88 96 THR A O 1
ATOM 783 N N . SER A 1 97 ? 10.609 -29.906 42.219 1 34.97 97 SER A N 1
ATOM 784 C CA . SER A 1 97 ? 11.141 -29.984 43.594 1 34.97 97 SER A CA 1
ATOM 785 C C . SER A 1 97 ? 11.508 -31.422 43.938 1 34.97 97 SER A C 1
ATOM 787 O O . SER A 1 97 ? 12.625 -31.672 44.406 1 34.97 97 SER A O 1
ATOM 789 N N . LEU A 1 98 ? 10.508 -32.062 44.688 1 34.5 98 LEU A N 1
ATOM 790 C CA . LEU A 1 98 ? 10.766 -32.875 45.875 1 34.5 98 LEU A CA 1
ATOM 791 C C . LEU A 1 98 ? 11 -34.344 45.469 1 34.5 98 LEU A C 1
ATOM 793 O O . LEU A 1 98 ? 11.258 -35.188 46.344 1 34.5 98 LEU A O 1
ATOM 797 N N . LEU A 1 99 ? 11.633 -34.5 44.25 1 27.42 99 LEU A N 1
ATOM 798 C CA . LEU A 1 99 ? 12.172 -35.844 44.5 1 27.42 99 LEU A CA 1
ATOM 799 C C . LEU A 1 99 ? 13.273 -35.812 45.562 1 27.42 99 LEU A C 1
ATOM 801 O O . LEU A 1 99 ? 14.117 -34.906 45.531 1 27.42 99 LEU A O 1
ATOM 805 N N . MET B 1 1 ? -24.703 28.078 13.359 1 29.25 1 MET B N 1
ATOM 806 C CA . MET B 1 1 ? -23.703 28.688 12.484 1 29.25 1 MET B CA 1
ATOM 807 C C . MET B 1 1 ? -22.453 27.812 12.375 1 29.25 1 MET B C 1
ATOM 809 O O . MET B 1 1 ? -21.625 27.797 13.289 1 29.25 1 MET B O 1
ATOM 813 N N . TYR B 1 2 ? -22.578 26.609 12.117 1 30.77 2 TYR B N 1
ATOM 814 C CA . TYR B 1 2 ? -21.641 25.5 12.156 1 30.77 2 TYR B CA 1
ATOM 815 C C . TYR B 1 2 ? -20.453 25.75 11.234 1 30.77 2 TYR B C 1
ATOM 817 O O . TYR B 1 2 ? -20.609 25.922 10.023 1 30.77 2 TYR B O 1
ATOM 825 N N . LYS B 1 3 ? -19.484 26.719 11.562 1 32.44 3 LYS B N 1
ATOM 826 C CA . LYS B 1 3 ? -18.266 27.156 10.891 1 32.44 3 LYS B CA 1
ATOM 827 C C . LYS B 1 3 ? -17.516 25.953 10.305 1 32.44 3 LYS B C 1
ATOM 829 O O . LYS B 1 3 ? -17.125 25.047 11.039 1 32.44 3 LYS B O 1
ATOM 834 N N . LEU B 1 4 ? -17.969 25.5 9.242 1 33.31 4 LEU B N 1
ATOM 835 C CA . LEU B 1 4 ? -17.281 24.531 8.398 1 33.31 4 LEU B CA 1
ATOM 836 C C . LEU B 1 4 ? -15.781 24.828 8.359 1 33.31 4 LEU B C 1
ATOM 838 O O . LEU B 1 4 ? -15.359 25.891 7.906 1 33.31 4 LEU B O 1
ATOM 842 N N . PHE B 1 5 ? -15.094 24.672 9.43 1 35.19 5 PHE B N 1
ATOM 843 C CA . PHE B 1 5 ? -13.641 24.75 9.422 1 35.19 5 PHE B CA 1
ATOM 844 C C . PHE B 1 5 ? -13.078 24.359 8.062 1 35.19 5 PHE B C 1
ATOM 846 O O . PHE B 1 5 ? -12.992 23.172 7.738 1 35.19 5 PHE B O 1
ATOM 853 N N . VAL B 1 6 ? -13.602 24.906 7.004 1 36.72 6 VAL B N 1
ATOM 854 C CA . VAL B 1 6 ? -12.961 24.953 5.695 1 36.72 6 VAL B CA 1
ATOM 855 C C . VAL B 1 6 ? -11.453 25.172 5.863 1 36.72 6 VAL B C 1
ATOM 857 O O . VAL B 1 6 ? -11.031 26.219 6.34 1 36.72 6 VAL B O 1
ATOM 860 N N . ILE B 1 7 ? -10.758 24.328 6.656 1 38.09 7 ILE B N 1
ATOM 861 C CA . ILE B 1 7 ? -9.297 24.406 6.559 1 38.09 7 ILE B CA 1
ATOM 862 C C . ILE B 1 7 ? -8.906 25.062 5.238 1 38.09 7 ILE B C 1
ATOM 864 O O . ILE B 1 7 ? -9.156 24.516 4.164 1 38.09 7 ILE B O 1
ATOM 868 N N . GLU B 1 8 ? -9.25 26.344 5.051 1 34.44 8 GLU B N 1
ATOM 869 C CA . GLU B 1 8 ? -8.555 27.219 4.113 1 34.44 8 GLU B CA 1
ATOM 870 C C . GLU B 1 8 ? -7.094 26.812 3.955 1 34.44 8 GLU B C 1
ATOM 872 O O . GLU B 1 8 ? -6.25 27.188 4.77 1 34.44 8 GLU B O 1
ATOM 877 N N . TYR B 1 9 ? -6.781 25.547 4.086 1 39.16 9 TYR B N 1
ATOM 878 C CA . TYR B 1 9 ? -5.461 25.344 3.496 1 39.16 9 TYR B CA 1
ATOM 879 C C . TYR B 1 9 ? -5.227 26.297 2.33 1 39.16 9 TYR B C 1
ATOM 881 O O . TYR B 1 9 ? -5.945 26.25 1.329 1 39.16 9 TYR B O 1
ATOM 889 N N . THR B 1 10 ? -4.984 27.625 2.531 1 36.47 10 THR B N 1
ATOM 890 C CA . THR B 1 10 ? -4.445 28.547 1.542 1 36.47 10 THR B CA 1
ATOM 891 C C . THR B 1 10 ? -3.664 27.797 0.468 1 36.47 10 THR B C 1
ATOM 893 O O . THR B 1 10 ? -2.574 27.281 0.73 1 36.47 10 THR B O 1
ATOM 896 N N . VAL B 1 11 ? -4.324 26.797 -0.202 1 38 11 VAL B N 1
ATOM 897 C CA . VAL B 1 11 ? -3.859 26.266 -1.484 1 38 11 VAL B CA 1
ATOM 898 C C . VAL B 1 11 ? -3.348 27.422 -2.352 1 38 11 VAL B C 1
ATOM 900 O O . VAL B 1 11 ? -4.125 28.281 -2.781 1 38 11 VAL B O 1
ATOM 903 N N . ASN B 1 12 ? -2.463 28.297 -2.051 1 37.62 12 ASN B N 1
ATOM 904 C CA . ASN B 1 12 ? -1.909 29.078 -3.146 1 37.62 12 ASN B CA 1
ATOM 905 C C . ASN B 1 12 ? -2.031 28.359 -4.48 1 37.62 12 ASN B C 1
ATOM 907 O O . ASN B 1 12 ? -2.209 27.141 -4.512 1 37.62 12 ASN B O 1
ATOM 911 N N . LYS B 1 13 ? -1.974 29 -5.652 1 37.34 13 LYS B N 1
ATOM 912 C CA . LYS B 1 13 ? -2.115 28.672 -7.07 1 37.34 13 LYS B CA 1
ATOM 913 C C . LYS B 1 13 ? -1.665 27.25 -7.355 1 37.34 13 LYS B C 1
ATOM 915 O O . LYS B 1 13 ? -2.207 26.578 -8.242 1 37.34 13 LYS B O 1
ATOM 920 N N . GLU B 1 14 ? -0.347 26.875 -7.098 1 40.44 14 GLU B N 1
ATOM 921 C CA . GLU B 1 14 ? 0.109 25.641 -7.734 1 40.44 14 GLU B CA 1
ATOM 922 C C . GLU B 1 14 ? -0.637 24.422 -7.18 1 40.44 14 GLU B C 1
ATOM 924 O O . GLU B 1 14 ? -0.861 24.328 -5.973 1 40.44 14 GLU B O 1
ATOM 929 N N . VAL B 1 15 ? -1.752 23.922 -7.797 1 40.25 15 VAL B N 1
ATOM 930 C CA . VAL B 1 15 ? -2.57 22.734 -7.594 1 40.25 15 VAL B CA 1
ATOM 931 C C . VAL B 1 15 ? -1.809 21.719 -6.734 1 40.25 15 VAL B C 1
ATOM 933 O O . VAL B 1 15 ? -0.994 20.953 -7.25 1 40.25 15 VAL B O 1
ATOM 936 N N . GLU B 1 16 ? -1.036 22.141 -5.754 1 44.09 16 GLU B N 1
ATOM 937 C CA . GLU B 1 16 ? -0.326 21.219 -4.871 1 44.09 16 GLU B CA 1
ATOM 938 C C . GLU B 1 16 ? -1.209 20.031 -4.48 1 44.09 16 GLU B C 1
ATOM 940 O O . GLU B 1 16 ? -2.352 20.219 -4.059 1 44.09 16 GLU B O 1
ATOM 945 N N . ASN B 1 17 ? -1.299 18.984 -5.316 1 50.25 17 ASN B N 1
ATOM 946 C CA . ASN B 1 17 ? -1.938 17.703 -4.988 1 50.25 17 ASN B CA 1
ATOM 947 C C . ASN B 1 17 ? -2.148 17.562 -3.486 1 50.25 17 ASN B C 1
ATOM 949 O O . ASN B 1 17 ? -1.187 17.562 -2.717 1 50.25 17 ASN B O 1
ATOM 953 N N . ILE B 1 18 ? -3.17 18.188 -2.943 1 60.41 18 ILE B N 1
ATOM 954 C CA . ILE B 1 18 ? -3.559 18.062 -1.542 1 60.41 18 ILE B CA 1
ATOM 955 C C . ILE B 1 18 ? -3.338 16.625 -1.062 1 60.41 18 ILE B C 1
ATOM 957 O O . ILE B 1 18 ? -3.92 15.695 -1.607 1 60.41 18 ILE B O 1
ATOM 961 N N . ASN B 1 19 ? -2.158 16.516 -0.31 1 80.88 19 ASN B N 1
ATOM 962 C CA . ASN B 1 19 ? -1.83 15.227 0.292 1 80.88 19 ASN B CA 1
ATOM 963 C C . ASN B 1 19 ? -2.83 14.844 1.377 1 80.88 19 ASN B C 1
ATOM 965 O O . ASN B 1 19 ? -3.002 15.57 2.355 1 80.88 19 ASN B O 1
ATOM 969 N N . ILE B 1 20 ? -3.676 13.953 1.109 1 87.06 20 ILE B N 1
ATOM 970 C CA . ILE B 1 20 ? -4.723 13.477 2.008 1 87.06 20 ILE B CA 1
ATOM 971 C C . ILE B 1 20 ? -4.148 13.281 3.408 1 87.06 20 ILE B C 1
ATOM 973 O O . ILE B 1 20 ? -4.848 13.477 4.406 1 87.06 20 ILE B O 1
ATOM 977 N N . ILE B 1 21 ? -2.947 12.977 3.537 1 92.75 21 ILE B N 1
ATOM 978 C CA . ILE B 1 21 ? -2.305 12.766 4.828 1 92.75 21 ILE B CA 1
ATOM 979 C C . ILE B 1 21 ? -2.242 14.078 5.598 1 92.75 21 ILE B C 1
ATOM 981 O O . ILE B 1 21 ? -2.596 14.133 6.777 1 92.75 21 ILE B O 1
ATOM 985 N N . ARG B 1 22 ? -1.873 15.062 4.871 1 92.06 22 ARG B N 1
ATOM 986 C CA . ARG B 1 22 ? -1.807 16.375 5.5 1 92.06 22 ARG B CA 1
ATOM 987 C C . ARG B 1 22 ? -3.189 16.844 5.945 1 92.06 22 ARG B C 1
ATOM 989 O O . ARG B 1 22 ? -3.365 17.297 7.078 1 92.06 22 ARG B O 1
ATOM 996 N N . VAL B 1 23 ? -4.105 16.672 5.059 1 89.5 23 VAL B N 1
ATOM 997 C CA . VAL B 1 23 ? -5.465 17.125 5.316 1 89.5 23 VAL B CA 1
ATOM 998 C C . VAL B 1 23 ? -6.016 16.438 6.559 1 89.5 23 VAL B C 1
ATOM 1000 O O . VAL B 1 23 ? -6.535 17.094 7.465 1 89.5 23 VAL B O 1
ATOM 1003 N N . LYS B 1 24 ? -5.891 15.188 6.664 1 92.88 24 LYS B N 1
ATOM 1004 C CA . LYS B 1 24 ? -6.449 14.414 7.77 1 92.88 24 LYS B CA 1
ATOM 1005 C C . LYS B 1 24 ? -5.656 14.633 9.055 1 92.88 24 LYS B C 1
ATOM 1007 O O . LYS B 1 24 ? -6.23 14.688 10.141 1 92.88 24 LYS B O 1
ATOM 1012 N N . ARG B 1 25 ? -4.371 14.75 8.852 1 95.44 25 ARG B N 1
ATOM 1013 C CA . ARG B 1 25 ? -3.527 15.031 10.008 1 95.44 25 ARG B CA 1
ATOM 1014 C C . ARG B 1 25 ? -3.914 16.344 10.664 1 95.44 25 ARG B C 1
ATOM 1016 O O . ARG B 1 25 ? -4.098 16.422 11.875 1 95.44 25 ARG B O 1
ATOM 1023 N N . VAL B 1 26 ? -4.082 17.359 9.906 1 95 26 VAL B N 1
ATOM 1024 C CA . VAL B 1 26 ? -4.418 18.703 10.383 1 95 26 VAL B CA 1
ATOM 1025 C C . VAL B 1 26 ? -5.824 18.688 10.977 1 95 26 VAL B C 1
ATOM 1027 O O . VAL B 1 26 ? -6.074 19.312 12.008 1 95 26 VAL B O 1
ATOM 1030 N N . LYS B 1 27 ? -6.727 18 10.367 1 94.31 27 LYS B N 1
ATOM 1031 C CA . LYS B 1 27 ? -8.086 17.891 10.883 1 94.31 27 LYS B CA 1
ATOM 1032 C C . LYS B 1 27 ? -8.102 17.297 12.289 1 94.31 27 LYS B C 1
ATOM 1034 O O . LYS B 1 27 ? -8.938 17.672 13.117 1 94.31 27 LYS B O 1
ATOM 1039 N N . LYS B 1 28 ? -7.203 16.406 12.617 1 96.06 28 LYS B N 1
ATOM 1040 C CA . LYS B 1 28 ? -7.09 15.797 13.938 1 96.06 28 LYS B CA 1
ATOM 1041 C C . LYS B 1 28 ? -6.332 16.703 14.898 1 96.06 28 LYS B C 1
ATOM 1043 O O . LYS B 1 28 ? -6.172 16.375 16.078 1 96.06 28 LYS B O 1
ATOM 1048 N N . GLY B 1 29 ? -5.738 17.781 14.312 1 96.81 29 GLY B N 1
ATOM 1049 C CA . GLY B 1 29 ? -4.969 18.719 15.125 1 96.81 29 GLY B CA 1
ATOM 1050 C C . GLY B 1 29 ? -3.557 18.25 15.398 1 96.81 29 GLY B C 1
ATOM 1051 O O . GLY B 1 29 ? -2.932 18.688 16.375 1 96.81 29 GLY B O 1
ATOM 1052 N N . TRP B 1 30 ? -3.092 17.359 14.617 1 97.94 30 TRP B N 1
ATOM 1053 C CA . TRP B 1 30 ? -1.771 16.797 14.867 1 97.94 30 TRP B CA 1
ATOM 1054 C C . TRP B 1 30 ? -0.703 17.531 14.062 1 97.94 30 TRP B C 1
ATOM 1056 O O . TRP B 1 30 ? -0.938 17.922 12.922 1 97.94 30 TRP B O 1
ATOM 1066 N N . THR B 1 31 ? 0.486 17.641 14.688 1 98.12 31 THR B N 1
ATOM 1067 C CA . THR B 1 31 ? 1.693 17.984 13.945 1 98.12 31 THR B CA 1
ATOM 1068 C C . THR B 1 31 ? 2.268 16.75 13.234 1 98.12 31 THR B C 1
ATOM 1070 O O . THR B 1 31 ? 1.804 15.633 13.453 1 98.12 31 THR B O 1
ATOM 1073 N N . GLN B 1 32 ? 3.186 17 12.391 1 98 32 GLN B N 1
ATOM 1074 C CA . GLN B 1 32 ? 3.865 15.875 11.758 1 98 32 GLN B CA 1
ATOM 1075 C C . GLN B 1 32 ? 4.535 14.992 12.805 1 98 32 GLN B C 1
ATOM 1077 O O . GLN B 1 32 ? 4.551 13.766 12.664 1 98 32 GLN B O 1
ATOM 1082 N N . LEU B 1 33 ? 5.086 15.57 13.805 1 98.5 33 LEU B N 1
ATOM 1083 C CA . LEU B 1 33 ? 5.75 14.828 14.867 1 98.5 33 LEU B CA 1
ATOM 1084 C C . LEU B 1 33 ? 4.758 13.938 15.609 1 98.5 33 LEU B C 1
ATOM 1086 O O . LEU B 1 33 ? 5.062 12.781 15.906 1 98.5 33 LEU B O 1
ATOM 1090 N N . GLU B 1 34 ? 3.617 14.484 15.891 1 98.69 34 GLU B N 1
ATOM 1091 C CA . GLU B 1 34 ? 2.586 13.711 16.562 1 98.69 34 GLU B CA 1
ATOM 1092 C C . GLU B 1 34 ? 2.119 12.539 15.711 1 98.69 34 GLU B C 1
ATOM 1094 O O . GLU B 1 34 ? 1.939 11.43 16.203 1 98.69 34 GLU B O 1
ATOM 1099 N N . LEU B 1 35 ? 1.944 12.742 14.469 1 98.44 35 LEU B N 1
ATOM 1100 C CA . LEU B 1 35 ? 1.602 11.656 13.562 1 98.44 35 LEU B CA 1
ATOM 1101 C C . LEU B 1 35 ? 2.705 10.602 13.531 1 98.44 35 LEU B C 1
ATOM 1103 O O . LEU B 1 35 ? 2.422 9.406 13.5 1 98.44 35 LEU B O 1
ATOM 1107 N N . ALA B 1 36 ? 3.928 11.031 13.492 1 98.75 36 ALA B N 1
ATOM 1108 C CA . ALA B 1 36 ? 5.078 10.133 13.5 1 98.75 36 ALA B CA 1
ATOM 1109 C C . ALA B 1 36 ? 5.055 9.227 14.727 1 98.75 36 ALA B C 1
ATOM 1111 O O . ALA B 1 36 ? 5.262 8.016 14.609 1 98.75 36 ALA B O 1
ATOM 1112 N N . GLU B 1 37 ? 4.734 9.773 15.812 1 98.62 37 GLU B N 1
ATOM 1113 C CA . GLU B 1 37 ? 4.699 9.031 17.078 1 98.62 37 GLU B CA 1
ATOM 1114 C C . GLU B 1 37 ? 3.574 8 17.078 1 98.62 37 GLU B C 1
ATOM 1116 O O . GLU B 1 37 ? 3.779 6.852 17.469 1 98.62 37 GLU B O 1
ATOM 1121 N N . VAL B 1 38 ? 2.443 8.359 16.641 1 98.38 38 VAL B N 1
ATOM 1122 C CA . VAL B 1 38 ? 1.271 7.492 16.656 1 98.38 38 VAL B CA 1
ATOM 1123 C C . VAL B 1 38 ? 1.417 6.395 15.609 1 98.38 38 VAL B C 1
ATOM 1125 O O . VAL B 1 38 ? 1.073 5.234 15.859 1 98.38 38 VAL B O 1
ATOM 1128 N N . SER B 1 39 ? 1.892 6.73 14.43 1 98.12 39 SER B N 1
ATOM 1129 C CA . SER B 1 39 ? 1.963 5.793 13.312 1 98.12 39 SER B CA 1
ATOM 1130 C C . SER B 1 39 ? 3.205 4.914 13.406 1 98.12 39 SER B C 1
ATOM 1132 O O . SER B 1 39 ? 3.279 3.865 12.766 1 98.12 39 SER B O 1
ATOM 1134 N N . GLY B 1 40 ? 4.258 5.355 14.031 1 98.38 40 GLY B N 1
ATOM 1135 C CA . GLY B 1 40 ? 5.539 4.672 14.031 1 98.38 40 GLY B CA 1
ATOM 1136 C C . GLY B 1 40 ? 6.367 4.949 12.789 1 98.38 40 GLY B C 1
ATOM 1137 O O . GLY B 1 40 ? 7.383 4.289 12.555 1 98.38 40 GLY B O 1
ATOM 1138 N N . VAL B 1 41 ? 5.914 5.879 11.938 1 98.31 41 VAL B N 1
ATOM 1139 C CA . VAL B 1 41 ? 6.637 6.297 10.734 1 98.31 41 VAL B CA 1
ATOM 1140 C C . VAL B 1 41 ? 7.445 7.559 11.039 1 98.31 41 VAL B C 1
ATOM 1142 O O . VAL B 1 41 ? 6.941 8.492 11.664 1 98.31 41 VAL B O 1
ATOM 1145 N N . PRO B 1 42 ? 8.695 7.562 10.617 1 98.75 42 PRO B N 1
ATOM 1146 C CA . PRO B 1 42 ? 9.516 8.734 10.93 1 98.75 42 PRO B CA 1
ATOM 1147 C C . PRO B 1 42 ? 8.93 10.031 10.367 1 98.75 42 PRO B C 1
ATOM 1149 O O . PRO B 1 42 ? 8.391 10.039 9.258 1 98.75 42 PRO B O 1
ATOM 1152 N N . GLN B 1 43 ? 9.109 11.117 11.125 1 98.56 43 GLN B N 1
ATOM 1153 C CA . GLN B 1 43 ? 8.602 12.43 10.734 1 98.56 43 GLN B CA 1
ATOM 1154 C C . GLN B 1 43 ? 9.148 12.844 9.367 1 98.56 43 GLN B C 1
ATOM 1156 O O . GLN B 1 43 ? 8.422 13.422 8.555 1 98.56 43 GLN B O 1
ATOM 1161 N N . CYS B 1 44 ? 10.352 12.586 9.141 1 98.5 44 CYS B N 1
ATOM 1162 C CA . CYS B 1 44 ? 10.953 12.953 7.859 1 98.5 44 CYS B CA 1
ATOM 1163 C C . CYS B 1 44 ? 10.25 12.258 6.703 1 98.5 44 CYS B C 1
ATOM 1165 O O . CYS B 1 44 ? 10.039 12.852 5.645 1 98.5 44 CYS B O 1
ATOM 1167 N N . THR B 1 45 ? 9.93 10.992 6.879 1 97.75 45 THR B N 1
ATOM 1168 C CA . THR B 1 45 ? 9.203 10.227 5.871 1 97.75 45 THR B CA 1
ATOM 1169 C C . THR B 1 45 ? 7.824 10.828 5.621 1 97.75 45 THR B C 1
ATOM 1171 O O . THR B 1 45 ? 7.41 10.992 4.473 1 97.75 45 THR B O 1
ATOM 1174 N N . ILE B 1 46 ? 7.164 11.133 6.695 1 97.19 46 ILE B N 1
ATOM 1175 C CA . ILE B 1 46 ? 5.848 11.758 6.605 1 97.19 46 ILE B CA 1
ATOM 1176 C C . ILE B 1 46 ? 5.945 13.07 5.84 1 97.19 46 ILE B C 1
ATOM 1178 O O . ILE B 1 46 ? 5.164 13.32 4.918 1 97.19 46 ILE B O 1
ATOM 1182 N N . SER B 1 47 ? 6.863 13.891 6.16 1 96.12 47 SER B N 1
ATOM 1183 C CA . SER B 1 47 ? 7.078 1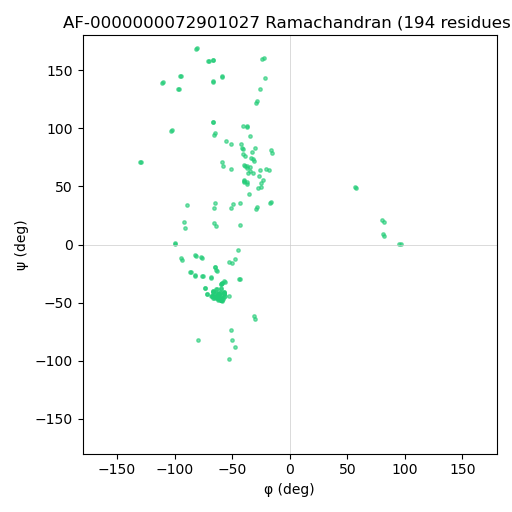5.172 5.496 1 96.12 47 SER B CA 1
ATOM 1184 C C . SER B 1 47 ? 7.32 14.984 4.004 1 96.12 47 SER B C 1
ATOM 1186 O O . SER B 1 47 ? 6.73 15.68 3.18 1 96.12 47 SER B O 1
ATOM 1188 N N . GLN B 1 48 ? 8.195 14.031 3.666 1 95.56 48 GLN B N 1
ATOM 1189 C CA . GLN B 1 48 ? 8.531 13.773 2.27 1 95.56 48 GLN B CA 1
ATOM 1190 C C . GLN B 1 48 ? 7.305 13.297 1.489 1 95.56 48 GLN B C 1
ATOM 1192 O O . GLN B 1 48 ? 7.133 13.648 0.32 1 95.56 48 GLN B O 1
ATOM 1197 N N . ILE B 1 49 ? 6.477 12.5 2.107 1 93.5 49 ILE B N 1
ATOM 1198 C CA . ILE B 1 49 ? 5.254 12.023 1.472 1 93.5 49 ILE B CA 1
ATOM 1199 C C . ILE B 1 49 ? 4.293 13.188 1.261 1 93.5 49 ILE B C 1
ATOM 1201 O O . ILE B 1 49 ? 3.754 13.367 0.166 1 93.5 49 ILE B O 1
ATOM 1205 N N . GLU B 1 50 ? 4.141 14.039 2.285 1 91.88 50 GLU B N 1
ATOM 1206 C CA . GLU B 1 50 ? 3.182 15.141 2.229 1 91.88 50 GLU B CA 1
ATOM 1207 C C . GLU B 1 50 ? 3.609 16.188 1.208 1 91.88 50 GLU B C 1
ATOM 1209 O O . GLU B 1 50 ? 2.764 16.828 0.575 1 91.88 50 GLU B O 1
ATOM 1214 N N . ARG B 1 51 ? 4.875 16.281 1.026 1 90.06 51 ARG B N 1
ATOM 1215 C CA . ARG B 1 51 ? 5.371 17.312 0.115 1 90.06 51 ARG B CA 1
ATOM 1216 C C . ARG B 1 51 ? 5.559 16.75 -1.29 1 90.06 51 ARG B C 1
ATOM 1218 O O . ARG B 1 51 ? 5.895 17.484 -2.219 1 90.06 51 ARG B O 1
ATOM 1225 N N . GLY B 1 52 ? 5.523 15.492 -1.438 1 87.62 52 GLY B N 1
ATOM 1226 C CA . GLY B 1 52 ? 5.59 14.891 -2.76 1 87.62 52 GLY B CA 1
ATOM 1227 C C . GLY B 1 52 ? 6.988 14.445 -3.145 1 87.62 52 GLY B C 1
ATOM 1228 O O . GLY B 1 52 ? 7.207 13.961 -4.258 1 87.62 52 GLY B O 1
ATOM 1229 N N . SER B 1 53 ? 7.938 14.617 -2.312 1 91.06 53 SER B N 1
ATOM 1230 C CA . SER B 1 53 ? 9.312 14.227 -2.625 1 91.06 53 SER B CA 1
ATOM 1231 C C . SER B 1 53 ? 9.5 12.719 -2.531 1 91.06 53 SER B C 1
ATOM 1233 O O . SER B 1 53 ? 10.406 12.164 -3.15 1 91.06 53 SER B O 1
ATOM 1235 N N . ARG B 1 54 ? 8.727 12.031 -1.735 1 92 54 ARG B N 1
ATOM 1236 C CA . ARG B 1 54 ? 8.625 10.578 -1.748 1 92 54 ARG B CA 1
ATOM 1237 C C . ARG B 1 54 ? 7.34 10.125 -2.439 1 92 54 ARG B C 1
ATOM 1239 O O . ARG B 1 54 ? 6.297 9.992 -1.796 1 92 54 ARG B O 1
ATOM 1246 N N . ARG B 1 55 ? 7.512 9.797 -3.643 1 88.19 55 ARG B N 1
ATOM 1247 C CA . ARG B 1 55 ? 6.355 9.578 -4.508 1 88.19 55 ARG B CA 1
ATOM 1248 C C . ARG B 1 55 ? 5.84 8.148 -4.387 1 88.19 55 ARG B C 1
ATOM 1250 O O . ARG B 1 55 ? 4.672 7.879 -4.668 1 88.19 55 ARG B O 1
ATOM 1257 N N . TYR B 1 56 ? 6.723 7.277 -3.98 1 91.5 56 TYR B N 1
ATOM 1258 C CA . TYR B 1 56 ? 6.352 5.867 -3.955 1 91.5 56 TYR B CA 1
ATOM 1259 C C . TYR B 1 56 ? 6.672 5.242 -2.604 1 91.5 56 TYR B C 1
ATOM 1261 O O . TYR B 1 56 ? 7.59 4.422 -2.492 1 91.5 56 TYR B O 1
ATOM 1269 N N . PRO B 1 57 ? 5.934 5.617 -1.637 1 94.88 57 PRO B N 1
ATOM 1270 C CA . PRO B 1 57 ? 6.141 4.996 -0.325 1 94.88 57 PRO B CA 1
ATOM 1271 C C . PRO B 1 57 ? 5.766 3.518 -0.303 1 94.88 57 PRO B C 1
ATOM 1273 O O . PRO B 1 57 ? 5.047 3.047 -1.188 1 94.88 57 PRO B O 1
ATOM 1276 N N . THR B 1 58 ? 6.332 2.832 0.663 1 94 58 THR B N 1
ATOM 1277 C CA . THR B 1 58 ? 6.016 1.412 0.783 1 94 58 THR B CA 1
ATOM 1278 C C . THR B 1 58 ? 4.582 1.215 1.267 1 94 58 THR B C 1
ATOM 1280 O O . THR B 1 58 ? 3.98 2.129 1.834 1 94 58 THR B O 1
ATOM 1283 N N . TYR B 1 59 ? 4.051 0.073 1.004 1 92.62 59 TYR B N 1
ATOM 1284 C CA . TYR B 1 59 ? 2.73 -0.314 1.489 1 92.62 59 TYR B CA 1
ATOM 1285 C C . TYR B 1 59 ? 2.662 -0.233 3.01 1 92.62 59 TYR B C 1
ATOM 1287 O O . TYR B 1 59 ? 1.687 0.277 3.566 1 92.62 59 TYR B O 1
ATOM 1295 N N . ASP B 1 60 ? 3.736 -0.687 3.672 1 93.19 60 ASP B N 1
ATOM 1296 C CA . ASP B 1 60 ? 3.77 -0.699 5.129 1 93.19 60 ASP B CA 1
ATOM 1297 C C . ASP B 1 60 ? 3.676 0.717 5.695 1 93.19 60 ASP B C 1
ATOM 1299 O O . ASP B 1 60 ? 2.941 0.962 6.652 1 93.19 60 ASP B O 1
ATOM 1303 N N . THR B 1 61 ? 4.371 1.575 5.098 1 95.38 61 THR B N 1
ATOM 1304 C CA . THR B 1 61 ? 4.344 2.971 5.527 1 95.38 61 THR B CA 1
ATOM 1305 C C . THR B 1 61 ? 2.938 3.545 5.41 1 95.38 61 THR B C 1
ATOM 1307 O O . THR B 1 61 ? 2.428 4.148 6.355 1 95.38 61 THR B O 1
ATOM 1310 N N . ILE B 1 62 ? 2.377 3.27 4.281 1 93.81 62 ILE B N 1
ATOM 1311 C CA . ILE B 1 62 ? 1.047 3.809 4.023 1 93.81 62 ILE B CA 1
ATOM 1312 C C . ILE B 1 62 ? 0.035 3.166 4.969 1 93.81 62 ILE B C 1
ATOM 1314 O O . ILE B 1 62 ? -0.844 3.846 5.504 1 93.81 62 ILE B O 1
ATOM 1318 N N . ARG B 1 63 ? 0.167 1.969 5.16 1 93.81 63 ARG B N 1
ATOM 1319 C CA . ARG B 1 63 ? -0.735 1.257 6.059 1 93.81 63 ARG B CA 1
ATOM 1320 C C . ARG B 1 63 ? -0.668 1.833 7.469 1 93.81 63 ARG B C 1
ATOM 1322 O O . ARG B 1 63 ? -1.701 2.057 8.102 1 93.81 63 ARG B O 1
ATOM 1329 N N . LYS B 1 64 ? 0.465 2.037 7.996 1 95.69 64 LYS B N 1
ATOM 1330 C CA . LYS B 1 64 ? 0.663 2.59 9.336 1 95.69 64 LYS B CA 1
ATOM 1331 C C . LYS B 1 64 ? 0.039 3.979 9.453 1 95.69 64 LYS B C 1
ATOM 1333 O O . LYS B 1 64 ? -0.649 4.273 10.43 1 95.69 64 LYS B O 1
ATOM 1338 N N . ILE B 1 65 ? 0.298 4.742 8.438 1 96.38 65 ILE B N 1
ATOM 1339 C CA . ILE B 1 65 ? -0.232 6.102 8.43 1 96.38 65 ILE B CA 1
ATOM 1340 C C . ILE B 1 65 ? -1.756 6.059 8.336 1 96.38 65 ILE B C 1
ATOM 1342 O O . ILE B 1 65 ? -2.447 6.777 9.062 1 96.38 65 ILE B O 1
ATOM 1346 N N . ALA B 1 66 ? -2.229 5.27 7.465 1 94.44 66 ALA B N 1
ATOM 1347 C CA . ALA B 1 66 ? -3.672 5.125 7.285 1 94.44 66 ALA B CA 1
ATOM 1348 C C . ALA B 1 66 ? -4.348 4.715 8.594 1 94.44 66 ALA B C 1
ATOM 1350 O O . ALA B 1 66 ? -5.391 5.266 8.953 1 94.44 66 ALA B O 1
ATOM 1351 N N . LYS B 1 67 ? -3.787 3.807 9.258 1 95.5 67 LYS B N 1
ATOM 1352 C CA . LYS B 1 67 ? -4.332 3.338 10.531 1 95.5 67 LYS B CA 1
ATOM 1353 C C . LYS B 1 67 ? -4.359 4.461 11.562 1 95.5 67 LYS B C 1
ATOM 1355 O O . LYS B 1 67 ? -5.371 4.672 12.234 1 95.5 67 LYS B O 1
ATOM 1360 N N . ALA B 1 68 ? -3.279 5.152 11.672 1 97.5 68 ALA B N 1
ATOM 1361 C CA . ALA B 1 68 ? -3.176 6.242 12.641 1 97.5 68 ALA B CA 1
ATOM 1362 C C . ALA B 1 68 ? -4.23 7.312 12.375 1 97.5 68 ALA B C 1
ATOM 1364 O O . ALA B 1 68 ? -4.766 7.91 13.312 1 97.5 68 ALA B O 1
ATOM 1365 N N . LEU B 1 69 ? -4.535 7.516 11.094 1 96.75 69 LEU B N 1
ATOM 1366 C CA . LEU B 1 69 ? -5.422 8.609 10.703 1 96.75 69 LEU B CA 1
ATOM 1367 C C . LEU B 1 69 ? -6.84 8.094 10.461 1 96.75 69 LEU B C 1
ATOM 1369 O O . LEU B 1 69 ? -7.719 8.859 10.055 1 96.75 69 LEU B O 1
ATOM 1373 N N . ASP B 1 70 ? -7.031 6.832 10.633 1 95.31 70 ASP B N 1
ATOM 1374 C CA . ASP B 1 70 ? -8.328 6.195 10.414 1 95.31 70 ASP B CA 1
ATOM 1375 C C . ASP B 1 70 ? -8.812 6.43 8.984 1 95.31 70 ASP B C 1
ATOM 1377 O O . ASP B 1 70 ? -9.945 6.863 8.773 1 95.31 70 ASP B O 1
ATOM 1381 N N . LEU B 1 71 ? -7.934 6.188 8.078 1 91.88 71 LEU B N 1
ATOM 1382 C CA . LEU B 1 71 ? -8.219 6.301 6.652 1 91.88 71 LEU B CA 1
ATOM 1383 C C . LEU B 1 71 ? -8.25 4.926 5.992 1 91.88 71 LEU B C 1
ATOM 1385 O O . LEU B 1 71 ? -7.43 4.062 6.305 1 91.88 71 LEU B O 1
ATOM 1389 N N . PRO B 1 72 ? -9.266 4.84 5.078 1 90.31 72 PRO B N 1
ATOM 1390 C CA . PRO B 1 72 ? -9.18 3.629 4.258 1 90.31 72 PRO B CA 1
ATOM 1391 C C . PRO B 1 72 ? -7.969 3.625 3.33 1 90.31 72 PRO B C 1
ATOM 1393 O O . PRO B 1 72 ? -7.586 4.672 2.803 1 90.31 72 PRO B O 1
ATOM 1396 N N . LEU B 1 73 ? -7.328 2.488 3.178 1 89.62 73 LEU B N 1
ATOM 1397 C CA . LEU B 1 73 ? -6.133 2.363 2.352 1 89.62 73 LEU B CA 1
ATOM 1398 C C . LEU B 1 73 ? -6.41 2.816 0.921 1 89.62 73 LEU B C 1
ATOM 1400 O O . LEU B 1 73 ? -5.52 3.344 0.249 1 89.62 73 LEU B O 1
ATOM 1404 N N . GLU B 1 74 ? -7.551 2.633 0.493 1 85.75 74 GLU B N 1
ATOM 1405 C CA . GLU B 1 74 ? -7.938 2.965 -0.875 1 85.75 74 GLU B CA 1
ATOM 1406 C C . GLU B 1 74 ? -7.855 4.469 -1.122 1 85.75 74 GLU B C 1
ATOM 1408 O O . GLU B 1 74 ? -7.797 4.914 -2.271 1 85.75 74 GLU B O 1
ATOM 1413 N N . ASP B 1 75 ? -7.859 5.156 -0.033 1 78.62 75 ASP B N 1
ATOM 1414 C CA . ASP B 1 75 ? -7.863 6.613 -0.144 1 78.62 75 ASP B CA 1
ATOM 1415 C C . ASP B 1 75 ? -6.477 7.141 -0.504 1 78.62 75 ASP B C 1
ATOM 1417 O O . ASP B 1 75 ? -6.316 8.32 -0.811 1 78.62 75 ASP B O 1
ATOM 1421 N N . PHE B 1 76 ? -5.523 6.277 -0.431 1 79.19 76 PHE B N 1
ATOM 1422 C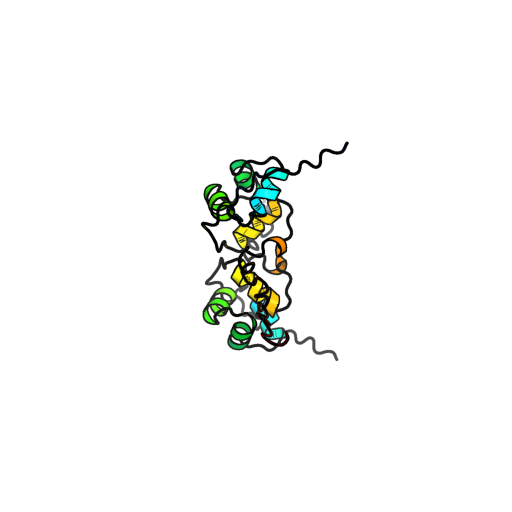 CA . PHE B 1 76 ? -4.156 6.723 -0.685 1 79.19 76 PHE B CA 1
ATOM 1423 C C . PHE B 1 76 ? -3.793 6.543 -2.154 1 79.19 76 PHE B C 1
ATOM 1425 O O . PHE B 1 76 ? -2.617 6.617 -2.52 1 79.19 76 PHE B O 1
ATOM 1432 N N . SER B 1 77 ? -4.613 6.41 -3.047 1 61.28 77 SER B N 1
ATOM 1433 C CA . SER B 1 77 ? -4.312 6.312 -4.473 1 61.28 77 SER B CA 1
ATOM 1434 C C . SER B 1 77 ? -3.486 7.504 -4.945 1 61.28 77 SER B C 1
ATOM 1436 O O . SER B 1 77 ? -3.828 8.656 -4.664 1 61.28 77 SER B O 1
ATOM 1438 N N . PHE B 1 78 ? -2.143 7.363 -4.844 1 53.53 78 PHE B N 1
ATOM 1439 C CA . PHE B 1 78 ? -1.27 8.438 -5.305 1 53.53 78 PHE B CA 1
ATOM 1440 C C . PHE B 1 78 ? -1.95 9.266 -6.387 1 53.53 78 PHE B C 1
ATOM 1442 O O . PHE B 1 78 ? -2.736 8.734 -7.176 1 53.53 78 PHE B O 1
ATOM 1449 N N . ILE B 1 79 ? -1.764 10.586 -6.109 1 45.84 79 ILE B N 1
ATOM 1450 C CA . ILE B 1 79 ? -2.176 11.773 -6.852 1 45.84 79 ILE B CA 1
ATOM 1451 C C . ILE B 1 79 ? -1.864 11.586 -8.336 1 45.84 79 ILE B C 1
ATOM 1453 O O . ILE B 1 79 ? -2.053 12.508 -9.133 1 45.84 79 ILE B O 1
ATOM 1457 N N . LYS B 1 80 ? -1.21 10.492 -8.727 1 44.28 80 LYS B N 1
ATOM 1458 C CA . LYS B 1 80 ? -0.739 10.836 -10.07 1 44.28 80 LYS B CA 1
ATOM 1459 C C . LYS B 1 80 ? -1.88 11.367 -10.93 1 44.28 80 LYS B C 1
ATOM 1461 O O . LYS B 1 80 ? -1.738 12.398 -11.594 1 44.28 80 LYS B O 1
ATOM 1466 N N . ASP B 1 81 ? -2.732 10.219 -11.297 1 42.53 81 ASP B N 1
ATOM 1467 C CA . ASP B 1 81 ? -3.225 10.422 -12.656 1 42.53 81 ASP B CA 1
ATOM 1468 C C . ASP B 1 81 ? -4.129 11.648 -12.734 1 42.53 81 ASP B C 1
ATOM 1470 O O . ASP B 1 81 ? -5.344 11.523 -12.906 1 42.53 81 ASP B O 1
ATOM 1474 N N . HIS B 1 82 ? -4.086 12.422 -11.82 1 38.88 82 HIS B N 1
ATOM 1475 C CA . HIS B 1 82 ? -4.918 13.523 -12.297 1 38.88 82 HIS B CA 1
ATOM 1476 C C . HIS B 1 82 ? -4.469 14 -13.672 1 38.88 82 HIS B C 1
ATOM 1478 O O . HIS B 1 82 ? -5 14.977 -14.195 1 38.88 82 HIS B O 1
ATOM 1484 N N . ASN B 1 83 ? -3.271 13.562 -14.016 1 38.31 83 ASN B N 1
ATOM 1485 C CA . ASN B 1 83 ? -3.021 14.039 -15.367 1 38.31 83 ASN B CA 1
ATOM 1486 C C . ASN B 1 83 ? -4.008 13.438 -16.375 1 38.31 83 ASN B C 1
ATOM 1488 O O . ASN B 1 83 ? -3.867 13.625 -17.578 1 38.31 83 ASN B O 1
ATOM 1492 N N . GLU B 1 84 ? -4.621 12.312 -16.047 1 36.47 84 GLU B N 1
ATOM 1493 C CA . GLU B 1 84 ? -5.531 11.992 -17.156 1 36.47 84 GLU B CA 1
ATOM 1494 C C . GLU B 1 84 ? -6.633 13.039 -17.281 1 36.47 84 GLU B C 1
ATOM 1496 O O . GLU B 1 84 ? -7.699 12.906 -16.672 1 36.47 84 GLU B O 1
ATOM 1501 N N . LYS B 1 85 ? -6.449 14.281 -16.969 1 34.78 85 LYS B N 1
ATOM 1502 C CA . LYS B 1 85 ? -7.387 15.242 -17.531 1 34.78 85 LYS B CA 1
ATOM 1503 C C . LYS B 1 85 ? -7.941 14.75 -18.875 1 34.78 85 LYS B C 1
ATOM 1505 O O . LYS B 1 85 ? -7.234 14.094 -19.641 1 34.78 85 LYS B O 1
ATOM 1510 N N . GLY B 1 86 ? -9.305 14.609 -19.109 1 32.59 86 GLY B N 1
ATOM 1511 C CA . GLY B 1 86 ? -10.125 14.719 -20.312 1 32.59 86 GLY B CA 1
ATOM 1512 C C . GLY B 1 86 ? -9.523 15.617 -21.375 1 32.59 86 GLY B C 1
ATOM 1513 O O . GLY B 1 86 ? -9.477 16.844 -21.203 1 32.59 86 GLY B O 1
ATOM 1514 N N . ALA B 1 87 ? -8.414 15.289 -21.938 1 34.12 87 ALA B N 1
ATOM 1515 C CA . ALA B 1 87 ? -8.18 16.031 -23.188 1 34.12 87 ALA B CA 1
ATOM 1516 C C . ALA B 1 87 ? -9.492 16.266 -23.938 1 34.12 87 ALA B C 1
ATOM 1518 O O . ALA B 1 87 ? -10.133 15.328 -24.406 1 34.12 87 ALA B O 1
ATOM 1519 N N . VAL B 1 88 ? -10.391 16.953 -23.359 1 32.56 88 VAL B N 1
ATOM 1520 C CA . VAL B 1 88 ? -11.398 17.484 -24.266 1 32.56 88 VAL B CA 1
ATOM 1521 C C . VAL B 1 88 ? -10.742 17.828 -25.609 1 32.56 88 VAL B C 1
ATOM 1523 O O . VAL B 1 88 ? -9.672 18.438 -25.641 1 32.56 88 VAL B O 1
ATOM 1526 N N . LYS B 1 89 ? -10.75 16.922 -26.562 1 35.78 89 LYS B N 1
ATOM 1527 C CA . LYS B 1 89 ? -10.609 17.375 -27.938 1 35.78 89 LYS B CA 1
ATOM 1528 C C . LYS B 1 89 ? -11.25 18.75 -28.141 1 35.78 89 LYS B C 1
ATOM 1530 O O . LYS B 1 89 ? -12.453 18.922 -27.922 1 35.78 89 LYS B O 1
ATOM 1535 N N . ASP B 1 90 ? -10.57 19.781 -27.75 1 33.09 90 ASP B N 1
ATOM 1536 C CA . ASP B 1 90 ? -10.969 21.062 -28.312 1 33.09 90 ASP B CA 1
ATOM 1537 C C . ASP B 1 90 ? -11.398 20.906 -29.781 1 33.09 90 ASP B C 1
ATOM 1539 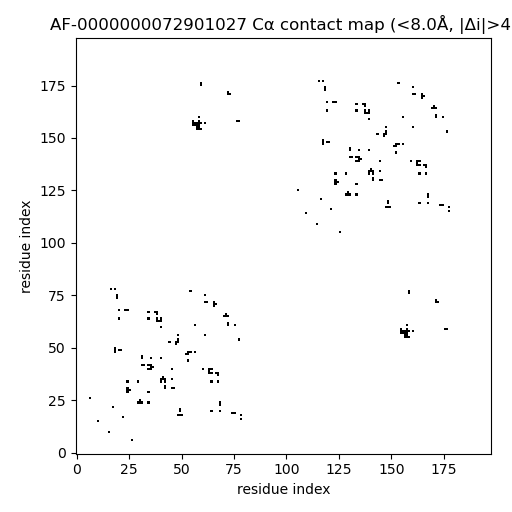O O . ASP B 1 90 ? -10.609 20.484 -30.625 1 33.09 90 ASP B O 1
ATOM 1543 N N . GLU B 1 91 ? -12.57 20.172 -29.984 1 33.22 91 GLU B N 1
ATOM 1544 C CA . GLU B 1 91 ? -13.227 20.406 -31.266 1 33.22 91 GLU B CA 1
ATOM 1545 C C . GLU B 1 91 ? -13.07 21.859 -31.719 1 33.22 91 GLU B C 1
ATOM 1547 O O . GLU B 1 91 ? -13.633 22.766 -31.109 1 33.22 91 GLU B O 1
ATOM 1552 N N . ASP B 1 92 ? -11.852 22.234 -31.953 1 34.16 92 ASP B N 1
ATOM 1553 C CA . ASP B 1 92 ? -11.734 23.375 -32.844 1 34.16 92 ASP B CA 1
ATOM 1554 C C . ASP B 1 92 ? -12.68 23.25 -34.031 1 34.16 92 ASP B C 1
ATOM 1556 O O . ASP B 1 92 ? -12.352 22.594 -35.031 1 34.16 92 ASP B O 1
ATOM 1560 N N . SER B 1 93 ? -13.898 22.672 -33.781 1 35.25 93 SER B N 1
ATOM 1561 C CA . SER B 1 93 ? -14.797 22.828 -34.938 1 35.25 93 SER B CA 1
ATOM 1562 C C . SER B 1 93 ? -14.859 24.281 -35.406 1 35.25 93 SER B C 1
ATOM 1564 O O . SER B 1 93 ? -15.836 24.969 -35.125 1 35.25 93 SER B O 1
ATOM 1566 N N . GLU B 1 94 ? -13.797 25.109 -35.281 1 32.03 94 GLU B N 1
ATOM 1567 C CA . GLU B 1 94 ? -14.133 26.266 -36.094 1 32.03 94 GLU B CA 1
ATOM 1568 C C . GLU B 1 94 ? -14.555 25.844 -37.5 1 32.03 94 GLU B C 1
ATOM 1570 O O . GLU B 1 94 ? -13.742 25.359 -38.281 1 32.03 94 GLU B O 1
ATOM 1575 N N . ALA B 1 95 ? -15.695 25.109 -37.688 1 35.97 95 ALA B N 1
ATOM 1576 C CA . ALA B 1 95 ? -16.359 25.141 -39 1 35.97 95 ALA B CA 1
ATOM 1577 C C . ALA B 1 95 ? -16.359 26.562 -39.562 1 35.97 95 ALA B C 1
ATOM 1579 O O . ALA B 1 95 ? -16.844 27.5 -38.906 1 35.97 95 ALA B O 1
ATOM 1580 N N . THR B 1 96 ? -15.328 26.922 -40.125 1 38.03 96 THR B N 1
ATOM 1581 C CA . THR B 1 96 ? -15.305 28.031 -41.094 1 38.03 96 THR B CA 1
ATOM 1582 C C . THR B 1 96 ? -16.484 27.922 -42.031 1 38.03 96 THR B C 1
ATOM 1584 O O . THR B 1 96 ? -16.5 28.547 -43.094 1 38.03 96 THR B O 1
ATOM 1587 N N . SER B 1 97 ? -17.578 27.109 -41.688 1 32.56 97 SER B N 1
ATOM 1588 C CA . SER B 1 97 ? -18.594 27.141 -42.719 1 32.56 97 SER B CA 1
ATOM 1589 C C . SER B 1 97 ? -18.906 28.562 -43.156 1 32.56 97 SER B C 1
ATOM 1591 O O . SER B 1 97 ? -18.906 28.875 -44.344 1 32.56 97 SER B O 1
ATOM 1593 N N . LEU B 1 98 ? -19.891 29.172 -42.406 1 31.36 98 LEU B N 1
ATOM 1594 C CA . LEU B 1 98 ? -21.109 29.688 -43.031 1 31.36 98 LEU B CA 1
ATOM 1595 C C . LEU B 1 98 ? -20.859 31.047 -43.688 1 31.36 98 LEU B C 1
ATOM 1597 O O . LEU B 1 98 ? -21.25 31.266 -44.812 1 31.36 98 LEU B O 1
ATOM 1601 N N . LEU B 1 99 ? -20.891 32.188 -42.875 1 28.41 99 LEU B N 1
ATOM 1602 C CA . LEU B 1 99 ? -21.438 33.375 -43.5 1 28.41 99 LEU B CA 1
ATOM 1603 C C . LEU B 1 99 ? -20.406 34.094 -44.375 1 28.41 99 LEU B C 1
ATOM 1605 O O . LEU B 1 99 ? -19.234 34.156 -44 1 28.41 99 LEU B O 1
#

pLDDT: mean 70.82, std 28.08, range [27.42, 98.75]

Secondary structure (DSSP, 8-state):
------------SS-----HHHHHHHHTT--HH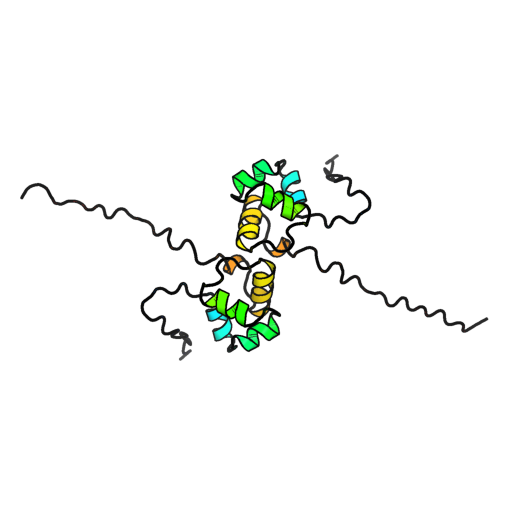HHHHHH---HHHHHHHHHTS--S-BHHHHHHHHHHHT--GGGG--SGGG------------TTS--/------------SS-----HHHHHHHHTT--HHHHHHHH---HHHHHHHHHTS--S-BHHHHHHHHHHHT--GGGG--GGGG-----------------